Protein AF-A0A1D9Q4Q0-F1 (afdb_monomer)

Radius of gyration: 21.08 Å; Cα contacts (8 Å, |Δi|>4): 178; chains: 1; bounding box: 53×60×56 Å

Nearest PDB structures (foldseek):
  5cwg-assembly1_A  TM=3.910E-01  e=2.974E+00  synthetic construct

Sequence (178 aa):
MFSKALIIALAMRLGASAAPTSVAEPTAGSLVGRYVPYQRFTGDGSHWSSMSAWTSFDTMWDNSQAFMTTSCTQFGGTANNSPAEIADIKYAISSISGSSGIDPRFILAIIMQESGASIIAGMIRDGSTGTLGQPGGGDGLQQCLAQSGSPYSAQGAYVAARIYNSGSYAWGTDLGTP

Structure (mmCIF, N/CA/C/O backbone):
data_AF-A0A1D9Q4Q0-F1
#
_entry.id   AF-A0A1D9Q4Q0-F1
#
loop_
_atom_site.group_PDB
_atom_site.id
_atom_site.type_symbol
_atom_site.label_atom_id
_at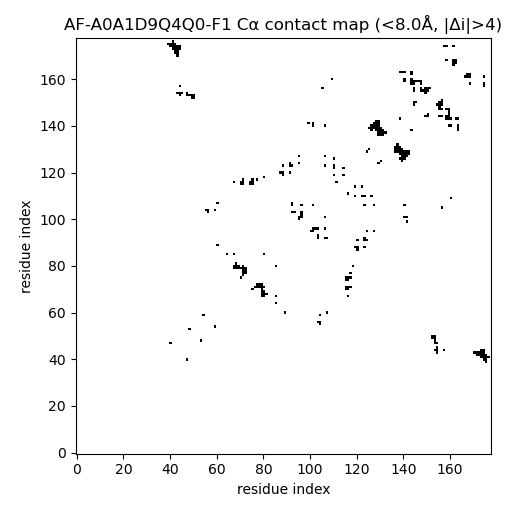om_site.label_alt_id
_atom_site.label_comp_id
_atom_site.label_asym_id
_atom_site.label_entity_id
_atom_site.label_seq_id
_atom_site.pdbx_PDB_ins_code
_atom_site.Cartn_x
_atom_site.Cartn_y
_atom_site.Cartn_z
_atom_site.occupancy
_atom_site.B_iso_or_equiv
_atom_site.auth_seq_id
_atom_site.auth_comp_id
_atom_site.auth_asym_id
_atom_site.auth_atom_id
_atom_site.pdbx_PDB_model_num
ATOM 1 N N . MET A 1 1 ? -37.110 -36.733 17.085 1.00 33.75 1 MET A N 1
ATOM 2 C CA . MET A 1 1 ? -36.159 -37.862 17.146 1.00 33.75 1 MET A CA 1
ATOM 3 C C . MET A 1 1 ? -34.755 -37.273 17.274 1.00 33.75 1 MET A C 1
ATOM 5 O O . MET A 1 1 ? -34.391 -36.515 16.392 1.00 33.75 1 MET A O 1
ATOM 9 N N . PHE A 1 2 ? -34.097 -37.535 18.422 1.00 30.92 2 PHE A N 1
ATOM 10 C CA . PHE A 1 2 ? -32.701 -37.254 18.867 1.00 30.92 2 PHE A CA 1
ATOM 11 C C . PHE A 1 2 ? -32.078 -35.891 18.475 1.00 30.92 2 PHE A C 1
ATOM 13 O O . PHE A 1 2 ? -31.752 -35.692 17.318 1.00 30.92 2 PHE A O 1
ATOM 20 N N . SER A 1 3 ? -31.904 -34.864 19.323 1.00 30.62 3 SER A N 1
ATOM 21 C CA . SER A 1 3 ? -31.377 -34.716 20.704 1.00 30.62 3 SER A CA 1
ATOM 22 C C . SER A 1 3 ? -29.955 -35.235 20.956 1.00 30.62 3 SER A C 1
ATOM 24 O O . SER A 1 3 ? -29.751 -36.446 20.964 1.00 30.62 3 SER A O 1
ATOM 26 N N . LYS A 1 4 ? -29.041 -34.284 21.233 1.00 29.12 4 LYS A N 1
ATOM 27 C CA . LYS A 1 4 ? -27.868 -34.275 22.151 1.00 29.12 4 LYS A CA 1
ATOM 28 C C . LYS A 1 4 ? -27.201 -32.888 21.990 1.00 29.12 4 LYS A C 1
ATOM 30 O O . LYS A 1 4 ? -26.536 -32.651 20.996 1.00 29.12 4 LYS A O 1
ATOM 35 N N . ALA A 1 5 ? -27.555 -31.844 22.739 1.00 27.41 5 ALA A N 1
ATOM 36 C CA . ALA A 1 5 ? -27.168 -31.569 24.126 1.00 27.41 5 ALA A CA 1
ATOM 37 C C . ALA A 1 5 ? -25.671 -31.805 24.407 1.00 27.41 5 ALA A C 1
ATOM 39 O O . ALA A 1 5 ? -25.261 -32.936 24.653 1.00 27.41 5 ALA A O 1
ATOM 40 N N . LEU A 1 6 ? -24.894 -30.719 24.463 1.00 28.83 6 LEU A N 1
ATOM 41 C CA . LEU A 1 6 ? -23.825 -30.580 25.448 1.00 28.83 6 LEU A CA 1
ATOM 42 C C . LEU A 1 6 ? -23.929 -29.184 26.075 1.00 28.83 6 LEU A C 1
ATOM 44 O O . LEU A 1 6 ? -23.593 -28.171 25.470 1.00 28.83 6 LEU A O 1
ATOM 48 N N . ILE A 1 7 ? -24.466 -29.172 27.290 1.00 28.45 7 ILE A N 1
ATOM 49 C CA . ILE A 1 7 ? -24.358 -28.090 28.261 1.00 28.45 7 ILE A CA 1
ATOM 50 C C . ILE A 1 7 ? -23.026 -28.307 28.980 1.00 28.45 7 ILE A C 1
ATOM 52 O O . ILE A 1 7 ? -22.845 -29.371 29.566 1.00 28.45 7 ILE A O 1
ATOM 56 N N . ILE A 1 8 ? -22.145 -27.306 29.008 1.00 26.89 8 ILE A N 1
ATOM 57 C CA . ILE A 1 8 ? -21.266 -27.076 30.161 1.00 26.89 8 ILE A CA 1
ATOM 58 C C . ILE A 1 8 ? -21.355 -25.595 30.520 1.00 26.89 8 ILE A C 1
ATOM 60 O O . ILE A 1 8 ? -21.315 -24.710 29.669 1.00 26.89 8 ILE A O 1
ATOM 64 N N . ALA A 1 9 ? -21.588 -25.387 31.807 1.00 25.80 9 ALA A N 1
ATOM 65 C CA . ALA A 1 9 ? -22.024 -24.170 32.445 1.00 25.80 9 ALA A CA 1
ATOM 66 C C . ALA A 1 9 ? -20.881 -23.182 32.731 1.00 25.80 9 ALA A C 1
ATOM 68 O O . ALA A 1 9 ? -19.757 -23.573 33.022 1.00 25.80 9 ALA A O 1
ATOM 69 N N . LEU A 1 10 ? -21.259 -21.902 32.703 1.00 25.64 10 LEU A N 1
ATOM 70 C CA . LEU A 1 10 ? -20.999 -20.867 33.708 1.00 25.64 10 LEU A CA 1
ATOM 71 C C . LEU A 1 10 ? -19.638 -20.883 34.434 1.00 25.64 10 LEU A C 1
ATOM 73 O O . LEU A 1 10 ? -19.431 -21.645 35.375 1.00 25.64 10 LEU A O 1
ATOM 77 N N . ALA A 1 11 ? -18.814 -19.873 34.147 1.00 28.70 11 ALA A N 1
ATOM 78 C CA . ALA A 1 11 ? -17.919 -19.288 35.140 1.00 28.70 11 ALA A CA 1
ATOM 79 C C . ALA A 1 11 ? -18.098 -17.761 35.175 1.00 28.70 11 ALA A C 1
ATOM 81 O O . ALA A 1 11 ? -18.265 -17.100 34.154 1.00 28.70 11 ALA A O 1
ATOM 82 N N . MET A 1 12 ? -18.146 -17.261 36.405 1.00 24.50 12 MET A N 1
ATOM 83 C CA . MET A 1 12 ? -18.455 -15.915 36.881 1.00 24.50 12 MET A CA 1
ATOM 84 C C . MET A 1 12 ? -17.882 -14.735 36.087 1.00 24.50 12 MET A C 1
ATOM 86 O O . MET A 1 12 ? -16.723 -14.711 35.684 1.00 24.50 12 MET A O 1
ATOM 90 N N . ARG A 1 13 ? -18.703 -13.677 36.021 1.00 28.42 13 ARG A N 1
ATOM 91 C CA . ARG A 1 13 ? -18.277 -12.293 35.793 1.00 28.42 13 ARG A CA 1
ATOM 92 C C . ARG A 1 13 ? -17.193 -11.903 36.803 1.00 28.42 13 ARG A C 1
ATOM 94 O O . ARG A 1 13 ? -17.478 -11.794 37.993 1.00 28.42 13 ARG A O 1
ATOM 101 N N . LEU A 1 14 ? -16.010 -11.574 36.304 1.00 28.89 14 LEU A N 1
ATOM 102 C CA . LEU A 1 14 ? -15.131 -10.586 36.921 1.00 28.89 14 LEU A CA 1
ATOM 103 C C . LEU A 1 14 ? -15.295 -9.297 36.117 1.00 28.89 14 LEU A C 1
ATOM 105 O O . LEU A 1 14 ? -14.892 -9.214 34.960 1.00 28.89 14 LEU A O 1
ATOM 109 N N . GLY A 1 15 ? -15.955 -8.309 36.719 1.00 33.31 15 GLY A N 1
ATOM 110 C CA . GLY A 1 15 ? -15.955 -6.946 36.207 1.00 33.31 15 GLY A CA 1
ATOM 111 C C . GLY A 1 15 ? -14.566 -6.352 36.400 1.00 33.31 15 GLY A C 1
ATOM 112 O O . GLY A 1 15 ? -14.259 -5.845 37.473 1.00 33.31 15 GLY A O 1
ATOM 113 N N . ALA A 1 16 ? -13.730 -6.420 35.369 1.00 31.20 16 ALA A N 1
ATOM 114 C CA . ALA A 1 16 ? -12.554 -5.573 35.276 1.00 31.20 16 ALA A CA 1
ATOM 115 C C . ALA A 1 16 ? -12.995 -4.241 34.657 1.00 31.20 16 ALA A C 1
ATOM 117 O O . ALA A 1 16 ? -13.152 -4.122 33.444 1.00 31.20 16 ALA A O 1
ATOM 118 N N . SER A 1 17 ? -13.237 -3.240 35.505 1.00 35.09 17 SER A N 1
ATOM 119 C CA . SER A 1 17 ? -13.258 -1.843 35.074 1.00 35.09 17 SER A CA 1
ATOM 120 C C . SER A 1 17 ? -11.836 -1.475 34.654 1.00 35.09 17 SER A C 1
ATOM 122 O O . SER A 1 17 ? -11.030 -1.065 35.488 1.00 35.09 17 SER A O 1
ATOM 124 N N . ALA A 1 18 ? -11.509 -1.650 33.375 1.00 31.03 18 ALA A N 1
ATOM 125 C CA . ALA A 1 18 ? -10.350 -0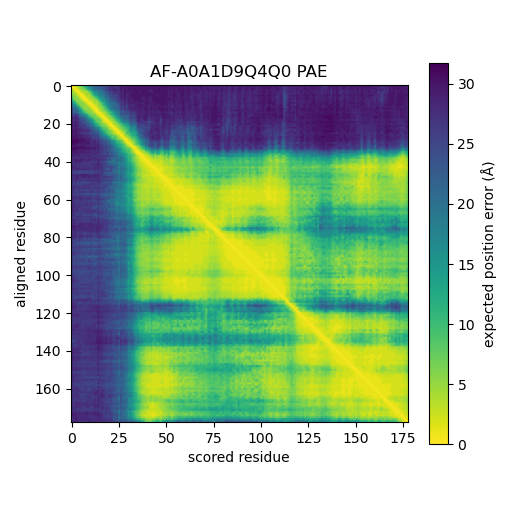.989 32.802 1.00 31.03 18 ALA A CA 1
ATOM 126 C C . ALA A 1 18 ? -10.678 0.508 32.757 1.00 31.03 18 ALA A C 1
ATOM 128 O O . ALA A 1 18 ? -11.495 0.952 31.950 1.00 31.03 18 ALA A O 1
ATOM 129 N N . ALA A 1 19 ? -10.101 1.272 33.686 1.00 33.72 19 ALA A N 1
ATOM 130 C CA . ALA A 1 19 ? -10.101 2.723 33.592 1.00 33.72 19 ALA A CA 1
ATOM 131 C C . ALA A 1 19 ? -9.535 3.117 32.215 1.00 33.72 19 ALA A C 1
ATOM 133 O O . ALA A 1 19 ? -8.580 2.474 31.767 1.00 33.72 19 ALA A O 1
ATOM 134 N N . PRO A 1 20 ? -10.095 4.131 31.531 1.00 32.84 20 PRO A N 1
ATOM 135 C CA . PRO A 1 20 ? -9.507 4.615 30.295 1.00 32.84 20 PRO A CA 1
ATOM 136 C C . PRO A 1 20 ? -8.074 5.041 30.602 1.00 32.84 20 PRO A C 1
ATOM 138 O O . PRO A 1 20 ? -7.841 5.929 31.424 1.00 32.84 20 PRO A O 1
ATOM 141 N N . THR A 1 21 ? -7.106 4.375 29.978 1.00 31.97 21 THR A N 1
ATOM 142 C CA . THR A 1 21 ? -5.725 4.835 29.974 1.00 31.97 21 THR A CA 1
ATOM 143 C C . THR A 1 21 ? -5.761 6.238 29.389 1.00 31.97 21 THR A C 1
ATOM 145 O O . THR A 1 21 ? -6.174 6.414 28.243 1.00 31.97 21 THR A O 1
ATOM 148 N N . SER A 1 22 ? -5.409 7.247 30.184 1.00 32.06 22 SER A N 1
ATOM 149 C CA . SER A 1 22 ? -5.272 8.611 29.691 1.00 32.06 22 SER A CA 1
ATOM 150 C C . SER A 1 22 ? -4.242 8.585 28.566 1.00 32.06 22 SER A C 1
ATOM 152 O O . SER A 1 22 ? -3.046 8.434 28.824 1.00 32.06 22 SER A O 1
ATOM 154 N N . VAL A 1 23 ? -4.705 8.675 27.320 1.00 38.72 23 VAL A N 1
ATOM 155 C CA . VAL A 1 23 ? -3.835 8.985 26.192 1.00 38.72 23 VAL A CA 1
ATOM 156 C C . VAL A 1 23 ? -3.282 10.362 26.520 1.00 38.72 23 VAL A C 1
ATOM 158 O O . VAL A 1 23 ? -4.048 11.317 26.644 1.00 38.72 23 VAL A O 1
ATOM 161 N N . ALA A 1 24 ? -1.982 10.438 26.796 1.00 39.38 24 ALA A N 1
ATOM 162 C CA . ALA A 1 24 ? -1.337 11.708 27.075 1.00 39.38 24 ALA A CA 1
ATOM 163 C C . ALA A 1 24 ? -1.652 12.662 25.918 1.00 39.38 24 ALA A C 1
ATOM 165 O O . ALA A 1 24 ? -1.415 12.317 24.757 1.00 39.38 24 ALA A O 1
ATOM 166 N N . GLU A 1 25 ? -2.205 13.837 26.226 1.00 45.06 25 GLU A N 1
ATOM 167 C CA . GLU A 1 25 ? -2.322 14.882 25.218 1.00 45.06 25 GLU A CA 1
ATOM 168 C C . GLU A 1 25 ? -0.924 15.168 24.657 1.00 45.06 25 GLU A C 1
ATOM 170 O O . GLU A 1 25 ? 0.033 15.311 25.433 1.00 45.06 25 GLU A O 1
ATOM 175 N N . PRO A 1 26 ? -0.769 15.240 23.325 1.00 42.09 26 PRO A N 1
ATOM 176 C CA . PRO A 1 26 ? 0.510 15.575 22.738 1.00 42.09 26 PRO A CA 1
ATOM 177 C C . PRO A 1 26 ? 0.872 16.988 23.192 1.00 42.09 26 PRO A C 1
ATOM 179 O O . PRO A 1 26 ? 0.231 17.971 22.828 1.00 42.09 26 PRO A O 1
ATOM 182 N N . THR A 1 27 ? 1.903 17.091 24.027 1.00 38.88 27 THR A N 1
ATOM 183 C CA . THR A 1 27 ? 2.384 18.373 24.533 1.00 38.88 27 THR A CA 1
ATOM 184 C C . THR A 1 27 ? 2.816 19.226 23.339 1.00 38.88 27 THR A C 1
ATOM 186 O O . THR A 1 27 ? 3.539 18.751 22.459 1.00 38.88 27 THR A O 1
ATOM 189 N N . ALA A 1 28 ? 2.394 20.493 23.312 1.00 45.00 28 ALA A N 1
ATOM 190 C CA . ALA A 1 28 ? 2.578 21.433 22.200 1.00 45.00 28 ALA A CA 1
ATOM 191 C C . ALA A 1 28 ? 4.033 21.585 21.684 1.00 45.00 28 ALA A C 1
ATOM 193 O O . ALA A 1 28 ? 4.248 22.095 20.587 1.00 45.00 28 ALA A O 1
ATOM 194 N N . GLY A 1 29 ? 5.037 21.092 22.419 1.00 38.62 29 GLY A N 1
ATOM 195 C CA . GLY A 1 29 ? 6.436 21.021 21.984 1.00 38.62 29 GLY A CA 1
ATOM 196 C C . GLY A 1 29 ? 6.752 19.977 20.896 1.00 38.62 29 GLY A C 1
ATOM 197 O O . GLY A 1 29 ? 7.834 20.035 20.321 1.00 38.62 29 GLY A O 1
ATOM 198 N N . SER A 1 30 ? 5.848 19.041 20.572 1.00 47.53 30 SER A N 1
ATOM 199 C CA . SER A 1 30 ? 6.109 17.977 19.575 1.00 47.53 30 SER A CA 1
ATOM 200 C C . SER A 1 30 ? 5.853 18.395 18.115 1.00 47.53 30 SER A C 1
ATOM 202 O O . SER A 1 30 ? 6.353 17.757 17.188 1.00 47.53 30 SER A O 1
ATOM 204 N N . LEU A 1 31 ? 5.109 19.483 17.884 1.00 44.78 31 LEU A N 1
ATOM 205 C CA . LEU A 1 31 ? 4.686 19.894 16.537 1.00 44.78 31 LEU A CA 1
ATOM 206 C C . LEU A 1 31 ? 5.770 20.662 15.760 1.00 44.78 31 LEU A C 1
ATOM 208 O O . LEU A 1 31 ? 5.800 20.604 14.535 1.00 44.78 31 LEU A O 1
ATOM 212 N N . VAL A 1 32 ? 6.702 21.324 16.454 1.00 44.06 32 VAL A N 1
ATOM 213 C CA . VAL A 1 32 ? 7.778 22.121 15.828 1.00 44.06 32 VAL A CA 1
ATOM 214 C C . VAL A 1 32 ? 8.902 21.236 15.253 1.00 44.06 32 VAL A C 1
ATOM 216 O O . VAL A 1 32 ? 9.635 21.665 14.370 1.00 44.06 32 VAL A O 1
ATOM 219 N N . GLY A 1 33 ? 9.008 19.971 15.682 1.00 42.62 33 GLY A N 1
ATOM 220 C CA . GLY A 1 33 ? 10.039 19.027 15.221 1.00 42.62 33 GLY A CA 1
ATOM 221 C C . GLY A 1 33 ? 9.644 18.109 14.055 1.00 42.62 33 GLY A C 1
ATOM 222 O O . GLY A 1 33 ? 10.461 17.291 13.644 1.00 42.62 33 GLY A O 1
ATOM 223 N N . ARG A 1 34 ? 8.409 18.191 13.536 1.00 52.09 34 ARG A N 1
ATOM 224 C CA . ARG A 1 34 ? 7.888 17.273 12.496 1.00 52.09 34 ARG A CA 1
ATOM 225 C C . ARG A 1 34 ? 7.702 17.905 11.117 1.00 52.09 34 ARG A C 1
ATOM 227 O O . ARG A 1 34 ? 7.179 17.240 10.225 1.00 52.09 34 ARG A O 1
ATOM 234 N N . TYR A 1 35 ? 8.112 19.159 10.914 1.00 47.47 35 TYR A N 1
ATOM 235 C CA . TYR A 1 35 ? 8.053 19.759 9.582 1.00 47.47 35 TYR A CA 1
ATOM 236 C C . TYR A 1 35 ? 9.129 19.142 8.682 1.00 47.47 35 TYR A C 1
ATOM 238 O O . TYR A 1 35 ? 10.267 19.604 8.622 1.00 47.47 35 TYR A O 1
ATOM 246 N N . VAL A 1 36 ? 8.753 18.068 7.994 1.00 58.78 36 VAL A N 1
ATOM 247 C CA . VAL A 1 36 ? 9.480 17.549 6.842 1.00 58.78 36 VAL A CA 1
ATOM 248 C C . VAL A 1 36 ? 8.857 18.230 5.624 1.00 58.78 36 VAL A C 1
ATOM 250 O O . VAL A 1 36 ? 7.663 18.024 5.384 1.00 58.78 36 VAL A O 1
ATOM 253 N N . PRO A 1 37 ? 9.590 19.084 4.884 1.00 64.38 37 PRO A N 1
ATOM 254 C CA . PRO A 1 37 ? 9.040 19.690 3.682 1.00 64.38 37 PRO A CA 1
ATOM 255 C C . PRO A 1 37 ? 8.605 18.580 2.727 1.00 64.38 37 PRO A C 1
ATOM 257 O O . PRO A 1 37 ? 9.311 17.583 2.562 1.00 64.38 37 PRO A O 1
ATOM 260 N N . TYR A 1 38 ? 7.433 18.747 2.113 1.00 67.44 38 TYR A N 1
ATOM 261 C CA . TYR A 1 38 ? 6.959 17.800 1.114 1.00 67.44 38 TYR A CA 1
ATOM 262 C C . TYR A 1 38 ? 7.992 17.700 -0.010 1.00 67.44 38 TYR A C 1
ATOM 264 O O . TYR A 1 38 ? 8.245 18.669 -0.730 1.00 67.44 38 TYR A O 1
ATOM 272 N N . GLN A 1 39 ? 8.597 16.524 -0.148 1.00 73.06 39 GLN A N 1
ATOM 273 C CA . GLN A 1 39 ? 9.510 16.227 -1.236 1.00 73.06 39 GLN A CA 1
ATOM 274 C C . GLN A 1 39 ? 8.731 15.510 -2.332 1.00 73.06 39 GLN A C 1
ATOM 276 O O . GLN A 1 39 ? 8.329 14.357 -2.175 1.00 73.06 39 GLN A O 1
ATOM 281 N N . ARG A 1 40 ? 8.536 16.194 -3.462 1.00 77.25 40 ARG A N 1
ATOM 282 C CA . ARG A 1 40 ? 8.024 15.545 -4.666 1.00 77.25 40 ARG A CA 1
ATOM 283 C C . ARG A 1 40 ? 9.133 14.690 -5.266 1.00 77.25 40 ARG A C 1
ATOM 285 O O . ARG A 1 40 ? 10.179 15.210 -5.650 1.00 77.25 40 ARG A O 1
ATOM 292 N N . PHE A 1 41 ? 8.883 13.396 -5.374 1.00 81.25 41 PHE A N 1
ATOM 293 C CA . PHE A 1 41 ? 9.742 12.496 -6.127 1.00 81.25 41 PHE A CA 1
ATOM 294 C C . PHE A 1 41 ? 9.307 12.485 -7.600 1.00 81.25 41 PHE A C 1
ATOM 296 O O . PHE A 1 41 ? 8.114 12.507 -7.897 1.00 81.25 41 PHE A O 1
ATOM 303 N N . THR A 1 42 ? 10.280 12.522 -8.511 1.00 86.12 42 THR A N 1
ATOM 304 C CA . THR A 1 42 ? 10.090 12.499 -9.974 1.00 86.12 42 THR A CA 1
ATOM 305 C C . THR A 1 42 ? 11.048 11.485 -10.598 1.00 86.12 42 THR A C 1
ATOM 307 O O . THR A 1 42 ? 11.990 11.024 -9.939 1.00 86.12 42 THR A O 1
ATOM 310 N N . GLY A 1 43 ? 10.801 11.119 -11.850 1.00 89.31 43 GLY A N 1
ATOM 311 C CA . GLY A 1 43 ? 11.535 10.089 -12.578 1.00 89.31 43 GLY A CA 1
ATOM 312 C C . GLY A 1 43 ? 10.961 8.685 -12.379 1.00 89.31 43 GLY A C 1
ATOM 313 O O . GLY A 1 43 ? 9.907 8.493 -11.780 1.00 89.31 43 GLY A O 1
ATOM 314 N N . ASP A 1 44 ? 11.672 7.685 -12.888 1.00 88.00 44 ASP A N 1
ATOM 315 C CA . ASP A 1 44 ? 11.221 6.287 -12.973 1.00 88.00 44 ASP A CA 1
ATOM 316 C C . A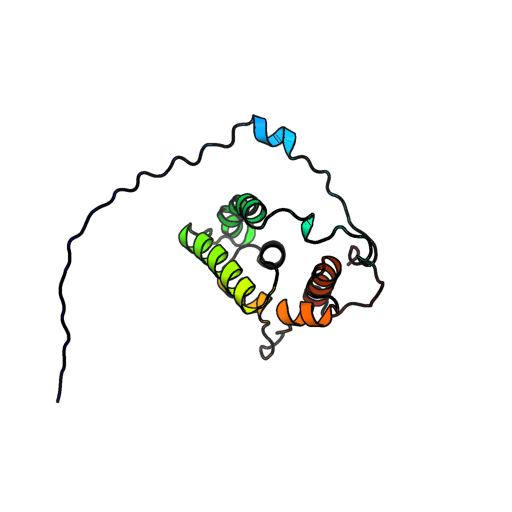SP A 1 44 ? 11.340 5.489 -11.660 1.00 88.00 44 ASP A C 1
ATOM 318 O O . ASP A 1 44 ? 11.114 4.277 -11.635 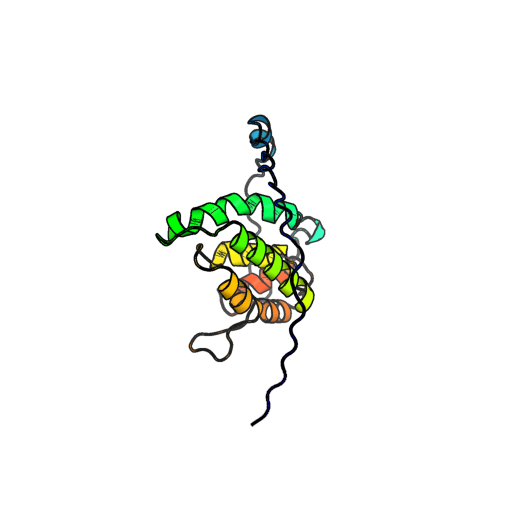1.00 88.00 44 ASP A O 1
ATOM 322 N N . GLY A 1 45 ? 11.734 6.147 -10.567 1.00 87.06 45 GLY A N 1
ATOM 323 C CA . GLY A 1 45 ? 11.915 5.537 -9.252 1.00 87.06 45 GLY A CA 1
ATOM 324 C C . GLY A 1 45 ? 13.238 4.800 -9.034 1.00 87.06 45 GLY A C 1
ATOM 325 O O . GLY A 1 45 ? 13.490 4.368 -7.910 1.00 87.06 45 GLY A O 1
ATOM 326 N N . SER A 1 46 ? 14.109 4.691 -10.044 1.00 86.31 46 SER A N 1
ATOM 327 C CA . SER A 1 46 ? 15.384 3.953 -9.951 1.00 86.31 46 SER A CA 1
ATOM 328 C C . SER A 1 46 ? 16.367 4.528 -8.918 1.00 86.31 46 SER A C 1
ATOM 330 O O . SER A 1 46 ? 17.201 3.804 -8.375 1.00 86.31 46 SER A O 1
ATOM 332 N N . HIS A 1 47 ? 16.246 5.821 -8.609 1.00 85.25 47 HIS A N 1
ATOM 333 C CA . HIS A 1 47 ? 17.101 6.542 -7.658 1.00 85.25 47 HIS A CA 1
ATOM 334 C C . HIS A 1 47 ? 16.395 6.927 -6.352 1.00 85.25 47 HIS A C 1
ATOM 336 O O . HIS A 1 47 ? 16.947 7.677 -5.544 1.00 85.25 47 HIS A O 1
ATOM 342 N N . TRP A 1 48 ? 15.161 6.469 -6.142 1.00 87.38 48 TRP A N 1
ATOM 343 C CA . TRP A 1 48 ? 14.417 6.803 -4.931 1.00 87.38 48 TRP A CA 1
ATOM 344 C C . TRP A 1 48 ? 14.928 5.992 -3.738 1.00 87.38 48 TRP A C 1
ATOM 346 O O . TRP A 1 48 ? 15.521 4.923 -3.887 1.00 87.38 48 TRP A O 1
ATOM 356 N N . SER A 1 49 ? 14.708 6.511 -2.529 1.00 86.31 49 SER A N 1
ATOM 357 C CA . SER A 1 49 ? 15.141 5.836 -1.306 1.00 86.31 49 SER A CA 1
ATOM 358 C C . SER A 1 49 ? 14.511 4.447 -1.184 1.00 86.31 49 SER A C 1
ATOM 360 O O . SER A 1 49 ? 13.334 4.248 -1.496 1.00 86.31 49 SER A O 1
ATOM 362 N N . SER A 1 50 ? 15.291 3.487 -0.690 1.00 88.50 50 SER A N 1
ATOM 363 C CA . SER A 1 50 ? 14.824 2.125 -0.435 1.00 88.50 50 SER A CA 1
ATOM 364 C C . SER A 1 50 ? 13.687 2.092 0.593 1.00 88.50 50 SER A C 1
ATOM 366 O O . SER A 1 50 ? 13.544 2.990 1.425 1.00 88.50 50 SER A O 1
ATOM 368 N N . MET A 1 51 ? 12.922 0.995 0.610 1.00 85.56 51 MET A N 1
ATOM 369 C CA . MET A 1 51 ? 11.836 0.788 1.584 1.00 85.56 51 MET A CA 1
ATOM 370 C C . MET A 1 51 ? 12.303 0.819 3.050 1.00 85.56 51 MET A C 1
ATOM 372 O O . MET A 1 51 ? 11.508 1.059 3.958 1.00 85.56 51 MET A O 1
ATOM 376 N N . SER A 1 52 ? 13.591 0.568 3.306 1.00 87.56 52 SER A N 1
ATOM 377 C CA . SER A 1 52 ? 14.186 0.643 4.645 1.00 87.56 52 SER A CA 1
ATOM 378 C C . SER A 1 52 ? 14.325 2.077 5.164 1.00 87.56 52 SER A C 1
ATOM 380 O O . SER A 1 52 ? 14.448 2.267 6.367 1.00 87.56 52 SER A O 1
ATOM 382 N N . ALA A 1 53 ? 14.319 3.076 4.277 1.00 88.12 53 ALA A N 1
ATOM 383 C CA . ALA A 1 53 ? 14.342 4.490 4.648 1.00 88.12 53 ALA A CA 1
ATOM 384 C C . ALA A 1 53 ? 12.941 5.042 4.958 1.00 88.12 53 ALA A C 1
ATOM 386 O O . ALA A 1 53 ? 12.810 6.163 5.446 1.00 88.12 53 ALA A O 1
ATOM 387 N N . TRP A 1 54 ? 11.885 4.282 4.654 1.00 87.19 54 TRP A N 1
ATOM 388 C CA . TRP A 1 54 ? 10.520 4.680 4.974 1.00 87.19 54 TRP A CA 1
ATOM 389 C C . TRP A 1 54 ? 10.269 4.586 6.481 1.00 87.19 54 TRP A C 1
ATOM 391 O O . TRP A 1 54 ? 10.905 3.804 7.188 1.00 87.19 54 TRP A O 1
ATOM 401 N N . THR A 1 55 ? 9.288 5.349 6.965 1.00 88.81 55 THR A N 1
ATOM 402 C CA . THR A 1 55 ? 8.828 5.251 8.357 1.00 88.81 55 THR A CA 1
ATOM 403 C C . THR A 1 55 ? 8.321 3.838 8.688 1.00 88.81 55 THR A C 1
ATOM 405 O O . THR A 1 55 ? 8.076 3.025 7.790 1.00 88.81 55 THR A O 1
ATOM 408 N N . SER A 1 56 ? 8.178 3.516 9.974 1.00 92.25 56 SER A N 1
ATOM 409 C CA . SER A 1 56 ? 7.636 2.225 10.405 1.00 92.25 56 SER A CA 1
ATOM 410 C C . SER A 1 56 ? 6.119 2.167 10.212 1.00 92.25 56 SER A C 1
ATOM 412 O O . SER A 1 56 ? 5.440 3.196 10.177 1.00 92.25 56 SER A O 1
ATOM 414 N N . PHE A 1 57 ? 5.571 0.952 10.122 1.00 91.62 57 PHE A N 1
ATOM 415 C CA . PHE A 1 57 ? 4.122 0.760 10.060 1.00 91.62 57 PHE A CA 1
ATOM 416 C C . PHE A 1 57 ? 3.410 1.358 11.275 1.00 91.62 57 PHE A C 1
ATOM 418 O O . PHE A 1 57 ? 2.429 2.069 11.095 1.00 91.62 57 PHE A O 1
ATOM 425 N N . ASP A 1 58 ? 3.925 1.152 12.490 1.00 92.12 58 ASP A N 1
ATOM 426 C CA . ASP A 1 58 ? 3.293 1.694 13.697 1.00 92.12 58 ASP A CA 1
ATOM 427 C C . ASP A 1 58 ? 3.289 3.226 13.715 1.00 92.12 58 ASP A C 1
ATOM 429 O O . ASP A 1 58 ? 2.265 3.828 14.017 1.00 92.12 58 ASP A O 1
ATOM 433 N N . THR A 1 59 ? 4.382 3.878 13.300 1.00 89.75 59 THR A N 1
ATOM 434 C CA . THR A 1 59 ? 4.406 5.347 13.198 1.00 89.75 59 THR A CA 1
ATOM 435 C C . THR A 1 59 ? 3.422 5.858 12.148 1.00 89.75 59 THR A C 1
ATOM 437 O O . THR A 1 59 ? 2.731 6.852 12.375 1.00 89.75 59 THR A O 1
ATOM 440 N N . MET A 1 60 ? 3.333 5.189 10.998 1.00 88.00 60 MET A N 1
ATOM 441 C CA . MET A 1 60 ? 2.375 5.551 9.955 1.00 88.00 60 MET A CA 1
ATOM 442 C C . MET A 1 60 ? 0.926 5.342 10.418 1.00 88.00 60 MET A C 1
ATOM 444 O O . MET A 1 60 ? 0.078 6.203 10.188 1.00 88.00 60 MET A O 1
ATOM 448 N N . TRP A 1 61 ? 0.667 4.238 11.120 1.00 88.75 61 TRP A N 1
ATOM 449 C CA . TRP A 1 61 ? -0.622 3.917 11.715 1.00 88.75 61 TRP A CA 1
ATOM 450 C C . TRP A 1 61 ? -1.046 4.985 12.722 1.00 88.75 61 TRP A C 1
ATOM 452 O O . TRP A 1 61 ? -2.121 5.565 12.576 1.00 88.75 61 TRP A O 1
ATOM 462 N N . ASP A 1 62 ? -0.182 5.322 13.679 1.00 87.38 62 ASP A N 1
ATOM 463 C CA . ASP A 1 62 ? -0.465 6.326 14.707 1.00 87.38 62 ASP A CA 1
ATOM 464 C C . ASP A 1 62 ? -0.779 7.698 14.104 1.00 87.38 62 ASP A C 1
ATOM 466 O O . ASP A 1 62 ? -1.737 8.354 14.516 1.00 87.38 62 ASP A O 1
ATOM 470 N N . ASN A 1 63 ? -0.041 8.101 13.066 1.00 82.88 63 ASN A N 1
ATOM 471 C CA . ASN A 1 63 ? -0.294 9.356 12.357 1.00 82.88 63 ASN A CA 1
ATOM 472 C C . ASN A 1 63 ? -1.622 9.346 11.570 1.00 82.88 63 ASN A C 1
ATOM 474 O O . ASN A 1 63 ? -2.192 10.408 11.328 1.00 82.88 63 ASN A O 1
ATOM 478 N N . SER A 1 64 ? -2.127 8.174 11.174 1.00 82.56 64 SER A N 1
ATOM 479 C CA . SER A 1 64 ? -3.368 8.035 10.397 1.00 82.56 64 SER A CA 1
ATOM 480 C C . SER A 1 64 ? -4.643 7.999 11.250 1.00 82.56 64 SER A C 1
ATOM 482 O O . SER A 1 64 ? -5.733 8.266 10.740 1.00 82.56 64 SER A O 1
ATOM 484 N N . GLN A 1 65 ? -4.534 7.714 12.555 1.00 79.50 65 GLN A N 1
ATOM 485 C CA . GLN A 1 65 ? -5.702 7.487 13.416 1.00 79.50 65 GLN A CA 1
ATOM 486 C C . GLN A 1 65 ? -6.633 8.700 13.504 1.00 79.50 65 GLN A C 1
ATOM 488 O O . GLN A 1 65 ? -7.849 8.536 13.448 1.00 79.50 65 GLN A O 1
ATOM 493 N N . ALA A 1 66 ? -6.079 9.915 13.581 1.00 78.06 66 ALA A N 1
ATOM 494 C CA . ALA A 1 66 ? -6.873 11.145 13.641 1.00 78.06 66 ALA A CA 1
ATOM 495 C C . ALA A 1 66 ? -7.761 11.333 12.400 1.00 78.06 66 ALA A C 1
ATOM 497 O O . ALA A 1 66 ? -8.871 11.853 12.493 1.00 78.06 66 ALA A O 1
ATOM 498 N N . PHE A 1 67 ? -7.288 10.879 11.239 1.00 75.50 67 PHE A N 1
ATOM 499 C CA . PHE A 1 67 ? -8.085 10.892 10.023 1.00 75.50 67 PHE A CA 1
ATOM 500 C C . PHE A 1 67 ? -9.157 9.800 10.075 1.00 75.50 67 PHE A C 1
ATOM 502 O O . PHE A 1 67 ? -10.328 10.095 9.861 1.00 75.50 67 PHE A O 1
ATOM 509 N N . MET A 1 68 ? -8.815 8.560 10.446 1.00 76.31 68 MET A N 1
ATOM 510 C CA . MET A 1 68 ? -9.779 7.446 10.513 1.00 76.31 68 MET A CA 1
ATOM 511 C C . MET A 1 68 ? -10.946 7.683 11.488 1.00 76.31 68 MET A C 1
ATOM 513 O O . MET A 1 68 ? -12.037 7.157 11.271 1.00 76.31 68 MET A O 1
ATOM 517 N N . THR A 1 69 ? -10.754 8.489 12.535 1.00 76.88 69 THR A N 1
ATOM 518 C CA . THR A 1 69 ? -11.797 8.814 13.526 1.00 76.88 69 THR A CA 1
ATOM 519 C C . THR A 1 69 ? -12.700 9.985 13.136 1.00 76.88 69 THR A C 1
ATOM 521 O O . THR A 1 69 ? -13.681 10.234 13.835 1.00 76.88 69 THR A O 1
ATOM 524 N N . THR A 1 70 ? -12.396 10.720 12.060 1.00 74.69 70 THR A N 1
ATOM 525 C CA . THR A 1 70 ? -13.103 11.968 11.691 1.00 74.69 70 THR A CA 1
ATOM 526 C C . THR A 1 70 ? -13.661 11.985 10.270 1.00 74.69 70 THR A C 1
ATOM 528 O O . THR A 1 70 ? -14.610 12.714 9.976 1.00 74.69 70 THR A O 1
ATOM 531 N N . SER A 1 71 ? -13.079 11.178 9.393 1.00 70.81 71 SER A N 1
ATOM 532 C CA . SER A 1 71 ? -13.235 11.293 7.948 1.00 70.81 71 SER A CA 1
ATOM 533 C C . SER A 1 71 ? -14.601 10.837 7.416 1.00 70.81 71 SER A C 1
ATOM 535 O O . SER A 1 71 ? -15.095 11.454 6.474 1.00 70.81 71 SER A O 1
ATOM 537 N N . CYS A 1 72 ? -15.279 9.858 8.031 1.00 68.88 72 CYS A N 1
ATOM 538 C CA . CYS A 1 72 ? -16.595 9.417 7.544 1.00 68.88 72 CYS A CA 1
ATOM 539 C C . CYS A 1 72 ? -17.646 10.528 7.639 1.00 68.88 72 CYS A C 1
ATOM 541 O O . CYS A 1 72 ? -18.409 10.758 6.700 1.00 68.88 72 CYS A O 1
ATOM 543 N N . THR A 1 73 ? -17.648 11.275 8.742 1.00 71.19 73 THR A N 1
ATOM 544 C CA . THR A 1 73 ? -18.514 12.446 8.897 1.00 71.19 73 THR A CA 1
ATOM 545 C C . THR A 1 73 ? -18.081 13.566 7.953 1.00 71.19 73 THR A C 1
ATOM 547 O O . THR A 1 73 ? -18.932 14.231 7.368 1.00 71.19 73 THR A O 1
ATOM 550 N N . GLN A 1 74 ? -16.769 13.771 7.786 1.00 65.38 74 GLN A N 1
ATOM 551 C CA . GLN A 1 74 ? -16.213 14.858 6.975 1.00 65.38 74 GLN A CA 1
ATOM 552 C C . GLN A 1 74 ? -16.502 14.709 5.473 1.00 65.38 74 GLN A C 1
ATOM 554 O O . GLN A 1 74 ? -16.725 15.719 4.807 1.00 65.38 74 GLN A O 1
ATOM 559 N N . PHE A 1 75 ? -16.499 13.484 4.941 1.00 63.06 75 PHE A N 1
ATOM 560 C CA . PHE A 1 75 ? -16.594 13.232 3.497 1.00 63.06 75 PHE A CA 1
ATOM 561 C C . PHE A 1 75 ? -17.842 12.447 3.068 1.00 63.06 75 PHE A C 1
ATOM 563 O O . PHE A 1 75 ? -18.232 12.541 1.907 1.00 63.06 75 PHE A O 1
ATOM 570 N N . GLY A 1 76 ? -18.493 11.710 3.976 1.00 63.25 76 GLY A N 1
ATOM 571 C CA . GLY A 1 76 ? -19.651 10.857 3.667 1.00 63.25 76 GLY A CA 1
ATOM 572 C C . GLY A 1 76 ? -20.921 11.162 4.468 1.00 63.25 76 GLY A C 1
ATOM 573 O O . GLY A 1 76 ? -21.977 10.611 4.164 1.00 63.25 76 GLY A O 1
ATOM 574 N N . GLY A 1 77 ? -20.848 12.022 5.491 1.00 64.81 77 GLY A N 1
ATOM 575 C CA . GLY A 1 77 ? -21.981 12.339 6.370 1.00 64.81 77 GLY A CA 1
ATOM 576 C C . GLY A 1 77 ? -22.468 11.160 7.227 1.00 64.81 77 GLY A C 1
ATOM 577 O O . GLY A 1 77 ? -23.543 11.240 7.821 1.00 64.81 77 GLY A O 1
ATOM 578 N N . THR A 1 78 ? -21.701 10.068 7.294 1.00 67.31 78 THR A N 1
ATOM 579 C CA . THR A 1 78 ? -22.008 8.868 8.085 1.00 67.31 78 THR A CA 1
ATOM 580 C C . THR A 1 78 ? -21.209 8.837 9.384 1.00 67.31 78 THR A C 1
ATOM 582 O O . THR A 1 78 ? -20.266 9.602 9.567 1.00 67.31 78 THR A O 1
ATOM 585 N N . ALA A 1 79 ? -21.563 7.923 10.291 1.00 74.06 79 ALA A N 1
ATOM 586 C CA . ALA A 1 79 ? -20.817 7.731 11.530 1.00 74.06 79 ALA A CA 1
ATOM 587 C C . ALA A 1 79 ? -19.341 7.386 11.256 1.00 74.06 79 ALA A C 1
ATOM 589 O O . ALA A 1 79 ? -19.027 6.602 10.359 1.00 74.06 79 ALA A O 1
ATOM 590 N N . ASN A 1 80 ? -18.448 7.983 12.047 1.00 78.31 80 ASN A N 1
ATOM 591 C CA . ASN A 1 80 ? -17.022 7.669 12.036 1.00 78.31 80 ASN A CA 1
ATOM 592 C C . ASN A 1 80 ? -16.748 6.257 12.558 1.00 78.31 80 ASN A C 1
ATOM 594 O O . ASN A 1 80 ? -17.537 5.716 13.333 1.00 78.31 80 ASN A O 1
ATOM 598 N N . ASN A 1 81 ? -15.597 5.702 12.169 1.00 76.88 81 ASN A N 1
ATOM 599 C CA . ASN A 1 81 ? -15.162 4.389 12.634 1.00 76.88 81 ASN A CA 1
ATOM 600 C C . ASN A 1 81 ? -15.064 4.364 14.167 1.00 76.88 81 ASN A C 1
ATOM 602 O O . ASN A 1 81 ? -14.447 5.234 14.791 1.00 76.88 81 ASN A O 1
ATOM 606 N N . SER A 1 82 ? -15.650 3.339 14.772 1.00 83.06 82 SER A N 1
ATOM 607 C CA . SER A 1 82 ? -15.489 3.027 16.186 1.00 83.06 82 SER A CA 1
ATOM 608 C C . SER A 1 82 ? -14.067 2.526 16.488 1.00 83.06 82 SER A C 1
ATOM 610 O O . SER A 1 82 ? -13.364 2.049 15.593 1.00 83.06 82 SER A O 1
ATOM 612 N N . PRO A 1 83 ? -13.623 2.552 17.759 1.00 85.12 83 PRO A N 1
ATOM 613 C CA . PRO A 1 83 ? -12.333 1.976 18.142 1.00 85.12 83 PRO A CA 1
ATOM 614 C C . PRO A 1 83 ? -12.176 0.495 17.765 1.00 85.12 83 PRO A C 1
ATOM 616 O O . PRO A 1 83 ? -11.070 0.062 17.454 1.00 85.12 83 PRO A O 1
ATOM 619 N N . ALA A 1 84 ? -13.273 -0.272 17.775 1.00 83.62 84 ALA A N 1
ATOM 620 C CA . ALA A 1 84 ? -13.272 -1.672 17.358 1.00 83.62 84 ALA A CA 1
ATOM 621 C C . ALA A 1 84 ? -13.017 -1.803 15.850 1.00 83.62 84 ALA A C 1
ATOM 623 O O . ALA A 1 84 ? -12.127 -2.543 15.451 1.00 83.62 84 ALA A O 1
ATOM 624 N N . GLU A 1 85 ? -13.704 -1.009 15.025 1.00 80.56 85 GLU A N 1
ATOM 625 C CA . GLU A 1 85 ? -13.482 -1.000 13.573 1.00 80.56 85 GLU A CA 1
ATOM 626 C C . GLU A 1 85 ? -12.059 -0.549 13.223 1.00 80.56 85 GLU A C 1
ATOM 628 O O . GLU A 1 85 ? -11.423 -1.129 12.350 1.00 80.56 85 GLU A O 1
ATOM 633 N N . ILE A 1 86 ? -11.506 0.434 13.940 1.00 83.31 86 ILE A N 1
ATOM 634 C CA . ILE A 1 86 ? -10.109 0.861 13.765 1.00 83.31 86 ILE A CA 1
ATOM 635 C C . ILE A 1 86 ? -9.133 -0.272 14.112 1.00 83.31 86 ILE A C 1
ATOM 637 O O . ILE A 1 86 ? -8.157 -0.491 13.390 1.00 83.31 86 ILE A O 1
ATOM 641 N N . ALA A 1 87 ? -9.395 -1.029 15.179 1.00 86.12 87 ALA A N 1
ATOM 642 C CA . ALA A 1 87 ? -8.594 -2.204 1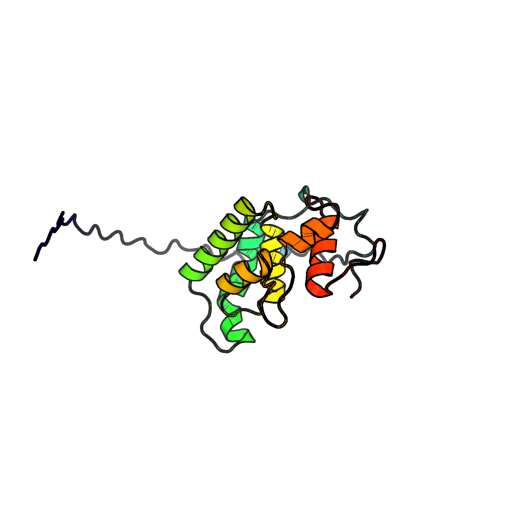5.513 1.00 86.12 87 ALA A CA 1
ATOM 643 C C . ALA A 1 87 ? -8.705 -3.300 14.437 1.00 86.12 87 ALA A C 1
ATOM 645 O O . ALA A 1 87 ? -7.685 -3.874 14.045 1.00 86.12 87 ALA A O 1
ATOM 646 N N . ASP A 1 88 ? -9.907 -3.533 13.907 1.00 82.19 88 ASP A N 1
ATOM 647 C CA . ASP A 1 88 ? -10.157 -4.500 12.835 1.00 82.19 88 ASP A CA 1
ATOM 648 C C . ASP A 1 88 ? -9.436 -4.114 11.537 1.00 82.19 88 ASP A C 1
ATOM 650 O O . ASP A 1 88 ? -8.885 -4.978 10.857 1.00 82.19 88 ASP A O 1
ATOM 654 N N . ILE A 1 89 ? -9.346 -2.820 11.219 1.00 84.31 89 ILE A N 1
ATOM 655 C CA . ILE A 1 89 ? -8.560 -2.300 10.090 1.00 84.31 89 ILE A CA 1
ATOM 656 C C . ILE A 1 89 ? -7.071 -2.629 10.277 1.00 84.31 89 ILE A C 1
ATOM 658 O O . ILE A 1 89 ? -6.443 -3.159 9.355 1.00 84.31 89 ILE A O 1
ATOM 662 N N . LYS A 1 90 ? -6.495 -2.380 11.467 1.00 88.44 90 LYS A N 1
ATOM 663 C CA . LYS A 1 90 ? -5.082 -2.715 11.747 1.00 88.44 90 LYS A CA 1
ATOM 664 C C . LYS A 1 90 ? -4.832 -4.215 11.604 1.00 88.44 90 LYS A C 1
ATOM 666 O O . LYS A 1 90 ? -3.816 -4.636 11.038 1.00 88.44 90 LYS A O 1
ATOM 671 N N . TYR A 1 91 ? -5.763 -5.019 12.114 1.00 87.50 91 TYR A N 1
ATOM 672 C CA . TYR A 1 91 ? -5.713 -6.472 12.014 1.00 87.50 91 TYR A CA 1
ATOM 673 C C . TYR A 1 91 ? -5.792 -6.941 10.557 1.00 87.50 91 TYR A C 1
ATOM 675 O O . TYR A 1 91 ? -4.963 -7.746 10.133 1.00 87.50 91 TYR A O 1
ATOM 683 N N . ALA A 1 92 ? -6.722 -6.400 9.768 1.00 84.19 92 ALA A N 1
ATOM 684 C CA . ALA A 1 92 ? -6.897 -6.749 8.363 1.00 84.19 92 ALA A CA 1
ATOM 685 C C . ALA A 1 92 ? -5.648 -6.423 7.533 1.00 84.19 92 ALA A C 1
ATOM 687 O O . ALA A 1 92 ? -5.183 -7.277 6.780 1.00 84.19 92 ALA A O 1
ATOM 688 N N . ILE A 1 93 ? -5.044 -5.244 7.728 1.00 87.12 93 ILE A N 1
ATOM 689 C CA . ILE A 1 93 ? -3.775 -4.879 7.074 1.00 87.12 93 ILE A CA 1
ATOM 690 C C . ILE A 1 93 ? -2.678 -5.887 7.424 1.00 87.12 93 ILE A C 1
ATOM 692 O O . ILE A 1 93 ? -1.970 -6.366 6.540 1.00 87.12 93 ILE A O 1
ATOM 696 N N . SER A 1 94 ? -2.556 -6.245 8.704 1.00 90.50 94 SER A N 1
ATOM 697 C CA . SER A 1 94 ? -1.539 -7.197 9.167 1.00 90.50 94 SER A CA 1
ATOM 698 C C . SER A 1 94 ? -1.765 -8.600 8.589 1.00 90.50 94 SER A C 1
ATOM 700 O O . SER A 1 94 ? -0.820 -9.261 8.163 1.00 90.50 94 SER A O 1
ATOM 702 N N . SER A 1 95 ? -3.022 -9.046 8.531 1.00 84.25 95 SER A N 1
ATOM 703 C CA . SER A 1 95 ? -3.413 -10.349 7.985 1.00 84.25 95 SER A CA 1
ATOM 704 C C . SER A 1 95 ? -3.153 -10.442 6.478 1.00 84.25 95 SER A C 1
ATOM 706 O O . SER A 1 95 ? -2.570 -11.421 5.999 1.00 84.25 95 SER A O 1
ATOM 708 N N . ILE A 1 96 ? -3.522 -9.406 5.724 1.00 82.31 96 ILE A N 1
ATOM 709 C CA . ILE A 1 96 ? -3.263 -9.345 4.284 1.00 82.31 96 ILE A CA 1
ATOM 710 C C . ILE A 1 96 ? -1.771 -9.241 4.019 1.00 82.31 96 ILE A C 1
ATOM 712 O O . ILE A 1 96 ? -1.266 -9.980 3.183 1.00 82.31 96 ILE A O 1
ATOM 716 N N . SER A 1 97 ? -1.046 -8.395 4.748 1.00 87.81 97 SER A N 1
ATOM 717 C CA . SER A 1 97 ? 0.410 -8.311 4.628 1.00 87.81 97 SER A CA 1
ATOM 718 C C . SER A 1 97 ? 1.072 -9.679 4.830 1.00 87.81 97 SER A C 1
ATOM 720 O O . SER A 1 97 ? 1.855 -10.115 3.988 1.00 87.81 97 SER A O 1
ATOM 722 N N . GLY A 1 98 ? 0.678 -10.412 5.878 1.00 86.31 98 GLY A N 1
ATOM 723 C CA . GLY A 1 98 ? 1.206 -11.747 6.157 1.00 86.31 98 GLY A CA 1
ATOM 724 C C . GLY A 1 98 ? 0.870 -12.803 5.096 1.00 86.31 98 GLY A C 1
ATOM 725 O O . GLY A 1 98 ? 1.672 -13.705 4.872 1.00 86.31 98 GLY A O 1
ATOM 726 N N . SER A 1 99 ? -0.287 -12.705 4.435 1.00 78.81 99 SER A N 1
ATOM 727 C CA . SER A 1 99 ? -0.727 -13.690 3.430 1.00 78.81 99 SER A CA 1
ATOM 728 C C . SER A 1 99 ? -0.296 -13.360 1.997 1.00 78.81 99 SER A C 1
ATOM 730 O O . SER A 1 99 ? -0.093 -14.271 1.199 1.00 78.81 99 SER A O 1
ATOM 732 N N . SER A 1 100 ? -0.143 -12.078 1.669 1.00 80.56 100 SER A N 1
ATOM 733 C CA . SER A 1 100 ? 0.189 -11.594 0.320 1.00 80.56 100 SER A CA 1
ATOM 734 C C . SER A 1 100 ? 1.665 -11.240 0.135 1.00 80.56 100 SER A C 1
ATOM 736 O O . SER A 1 100 ? 2.131 -11.164 -1.000 1.00 80.56 100 SER A O 1
ATOM 738 N N . GLY A 1 101 ? 2.402 -11.003 1.226 1.00 81.56 101 GLY A N 1
ATOM 739 C CA . GLY A 1 101 ? 3.778 -10.502 1.190 1.00 81.56 101 GLY A CA 1
ATOM 740 C C . GLY A 1 101 ? 3.892 -9.003 0.888 1.00 81.56 101 GLY A C 1
ATOM 741 O O . GLY A 1 101 ? 5.003 -8.497 0.738 1.00 81.56 101 GLY A O 1
ATOM 742 N N . ILE A 1 102 ? 2.769 -8.284 0.802 1.00 83.81 102 ILE A N 1
ATOM 743 C CA . ILE A 1 102 ? 2.750 -6.835 0.588 1.00 83.81 102 ILE A CA 1
ATOM 744 C C . ILE A 1 102 ? 3.152 -6.124 1.884 1.00 83.81 102 ILE A C 1
ATOM 746 O O . ILE A 1 102 ? 2.652 -6.447 2.965 1.00 83.81 102 ILE A O 1
ATOM 750 N N . ASP A 1 103 ? 4.029 -5.124 1.785 1.00 89.06 103 ASP A N 1
ATOM 751 C CA . ASP A 1 103 ? 4.421 -4.303 2.932 1.00 89.06 103 ASP A CA 1
ATOM 752 C C . ASP A 1 103 ? 3.192 -3.580 3.527 1.00 89.06 103 ASP A C 1
ATOM 754 O O . ASP A 1 103 ? 2.479 -2.880 2.799 1.00 89.06 103 ASP A O 1
ATOM 758 N N . PRO A 1 104 ? 2.929 -3.692 4.841 1.00 90.62 104 PRO A N 1
ATOM 759 C CA . PRO A 1 104 ? 1.711 -3.153 5.445 1.00 90.62 104 PRO A CA 1
ATOM 760 C C . PRO A 1 104 ? 1.635 -1.620 5.373 1.00 90.62 104 PRO A C 1
ATOM 762 O O . PRO A 1 104 ? 0.539 -1.059 5.394 1.00 90.62 104 PRO A O 1
ATOM 765 N N . ARG A 1 105 ? 2.775 -0.926 5.234 1.00 90.75 105 ARG A N 1
ATOM 766 C CA . ARG A 1 105 ? 2.824 0.530 5.018 1.00 90.75 105 ARG A CA 1
ATOM 767 C C . ARG A 1 105 ? 2.232 0.900 3.667 1.00 90.75 105 ARG A C 1
ATOM 769 O O . ARG A 1 105 ? 1.526 1.896 3.558 1.00 90.75 105 ARG A O 1
ATOM 776 N N . PHE A 1 106 ? 2.492 0.081 2.651 1.00 85.69 106 PHE A N 1
ATOM 777 C CA . PHE A 1 106 ? 1.961 0.297 1.313 1.00 85.69 106 PHE A CA 1
ATOM 778 C C . PHE A 1 106 ? 0.453 0.044 1.262 1.00 85.69 106 PHE A C 1
ATOM 780 O O . PHE A 1 106 ? -0.281 0.873 0.732 1.00 85.69 106 PHE A O 1
ATOM 787 N N . ILE A 1 107 ? -0.018 -1.029 1.909 1.00 84.94 107 ILE A N 1
ATOM 788 C CA . ILE A 1 107 ? -1.456 -1.301 2.051 1.00 84.94 107 ILE A CA 1
ATOM 789 C C . ILE A 1 107 ? -2.144 -0.102 2.728 1.00 84.94 107 ILE A C 1
ATOM 791 O O . ILE A 1 107 ? -3.110 0.435 2.191 1.00 84.94 107 ILE A O 1
ATOM 795 N N . LEU A 1 108 ? -1.607 0.377 3.860 1.00 86.19 108 LEU A N 1
ATOM 796 C CA . LEU A 1 108 ? -2.136 1.550 4.562 1.00 86.19 108 LEU A CA 1
ATOM 797 C C . LEU A 1 108 ? -2.149 2.809 3.681 1.00 86.19 108 LEU A C 1
ATOM 799 O O . LEU A 1 108 ? -3.145 3.524 3.676 1.00 86.19 108 LEU A O 1
ATOM 803 N N . ALA A 1 109 ? -1.086 3.080 2.918 1.00 82.44 109 ALA A N 1
ATOM 804 C CA . ALA A 1 109 ? -1.009 4.260 2.052 1.00 82.44 109 ALA A CA 1
ATOM 805 C C . ALA A 1 109 ? -2.133 4.279 1.009 1.00 82.44 109 ALA A C 1
ATOM 807 O O . ALA A 1 109 ? -2.787 5.303 0.824 1.00 82.44 109 ALA A O 1
ATOM 808 N N . ILE A 1 110 ? -2.371 3.141 0.356 1.00 77.31 110 ILE A N 1
ATOM 809 C CA . ILE A 1 110 ? -3.402 3.015 -0.675 1.00 77.31 110 ILE A CA 1
ATOM 810 C C . ILE A 1 110 ? -4.791 3.133 -0.057 1.00 77.31 110 ILE A C 1
ATOM 812 O O . ILE A 1 110 ? -5.585 3.933 -0.532 1.00 77.31 110 ILE A O 1
ATOM 816 N N . ILE A 1 111 ? -5.066 2.448 1.058 1.00 76.12 111 ILE A N 1
ATOM 817 C CA . ILE A 1 111 ? -6.350 2.580 1.769 1.00 76.12 111 ILE A CA 1
ATOM 818 C C . ILE A 1 111 ? -6.650 4.046 2.082 1.00 76.12 111 ILE A C 1
ATOM 820 O O . ILE A 1 111 ? -7.762 4.519 1.850 1.00 76.12 111 ILE A O 1
ATOM 824 N N . MET A 1 112 ? -5.661 4.767 2.609 1.00 74.06 112 MET A N 1
ATOM 825 C CA . MET A 1 112 ? -5.833 6.159 3.014 1.00 74.06 112 MET A CA 1
ATOM 826 C C . MET A 1 112 ? -6.082 7.090 1.822 1.00 74.06 112 MET A C 1
ATOM 828 O O . MET A 1 112 ? -6.771 8.093 1.992 1.00 74.06 112 MET A O 1
ATOM 832 N N . GLN A 1 113 ? -5.562 6.766 0.633 1.00 65.44 113 GLN A N 1
ATOM 833 C CA . GLN A 1 113 ? -5.823 7.533 -0.588 1.00 65.44 113 GLN A CA 1
ATOM 834 C C . GLN A 1 113 ? -7.154 7.162 -1.258 1.00 65.44 113 GLN A C 1
ATOM 836 O O . GLN A 1 113 ? -7.873 8.054 -1.697 1.00 65.44 113 GLN A O 1
ATOM 841 N N . GLU A 1 114 ? -7.508 5.878 -1.294 1.00 66.06 114 GLU A N 1
ATOM 842 C CA . GLU A 1 114 ? -8.661 5.370 -2.049 1.00 66.06 114 GLU A CA 1
ATOM 843 C C . GLU A 1 114 ? -9.990 5.499 -1.297 1.00 66.06 114 GLU A C 1
ATOM 845 O O . GLU A 1 114 ? -11.045 5.669 -1.903 1.00 66.06 114 GLU A O 1
ATOM 850 N N . SER A 1 115 ? -9.980 5.396 0.035 1.00 63.78 115 SER A N 1
ATOM 851 C CA . SER A 1 115 ? -11.222 5.044 0.736 1.00 63.78 115 SER A CA 1
ATOM 852 C C . SER A 1 115 ? -12.128 6.224 1.071 1.00 63.78 115 SER A C 1
ATOM 854 O O . SER A 1 115 ? -13.270 5.980 1.452 1.00 63.78 115 SER A O 1
ATOM 856 N N . GLY A 1 116 ? -11.648 7.478 1.044 1.00 53.09 116 GLY A N 1
ATOM 857 C CA . GLY A 1 116 ? -12.428 8.671 1.439 1.00 53.09 116 GLY A CA 1
ATOM 858 C C . GLY A 1 116 ? -13.163 8.576 2.795 1.00 53.09 116 GLY A C 1
ATOM 859 O O . GLY A 1 116 ? -13.967 9.441 3.118 1.00 53.09 116 GLY A O 1
ATOM 860 N N . ALA A 1 117 ? -12.886 7.523 3.572 1.00 48.53 117 ALA A N 1
ATOM 861 C CA . ALA A 1 117 ? -13.568 7.051 4.766 1.00 48.53 117 ALA A CA 1
ATOM 862 C C . ALA A 1 117 ? -15.060 6.696 4.663 1.00 48.53 117 ALA A C 1
ATOM 864 O O . ALA A 1 117 ? -15.905 7.305 5.308 1.00 48.53 117 ALA A O 1
ATOM 865 N N . SER A 1 118 ? -15.399 5.592 3.998 1.00 50.47 118 SER A N 1
ATOM 866 C CA . SER A 1 118 ? -16.568 4.816 4.440 1.00 50.47 118 SER A CA 1
ATOM 867 C C . SER A 1 118 ? -16.364 3.311 4.224 1.00 50.47 118 SER A C 1
ATOM 869 O O . SER A 1 118 ? -16.133 2.847 3.118 1.00 50.47 118 SER A O 1
ATOM 871 N N . ILE A 1 119 ? -16.407 2.563 5.335 1.00 55.25 119 ILE A N 1
ATOM 872 C CA . ILE A 1 119 ? -16.276 1.095 5.462 1.00 55.25 119 ILE A CA 1
ATOM 873 C C . ILE A 1 119 ? -14.964 0.520 4.896 1.00 55.25 119 ILE A C 1
ATOM 875 O O . ILE A 1 119 ? -14.897 -0.141 3.861 1.00 55.25 119 ILE A O 1
ATOM 879 N N . ILE A 1 120 ? -13.895 0.729 5.663 1.00 61.84 120 ILE A N 1
ATOM 880 C CA . ILE A 1 120 ? -12.509 0.461 5.269 1.00 61.84 120 ILE A CA 1
ATOM 881 C C . ILE A 1 120 ? -12.206 -1.046 5.115 1.00 61.84 120 ILE A C 1
ATOM 883 O O . ILE A 1 120 ? -11.444 -1.421 4.234 1.00 61.84 120 ILE A O 1
ATOM 887 N N . ALA A 1 121 ? -12.821 -1.944 5.893 1.00 57.06 121 ALA A N 1
ATOM 888 C CA . ALA A 1 121 ? -12.476 -3.376 5.855 1.00 57.06 121 ALA A CA 1
ATOM 889 C C . ALA A 1 121 ? -12.795 -4.070 4.511 1.00 57.06 121 ALA A C 1
ATOM 891 O O . ALA A 1 121 ? -12.022 -4.910 4.048 1.00 57.06 121 ALA A O 1
ATOM 892 N N . GLY A 1 122 ? -13.910 -3.710 3.864 1.00 59.00 122 GLY A N 1
ATOM 893 C CA . GLY A 1 122 ? -14.258 -4.226 2.535 1.00 59.00 122 GLY A CA 1
ATOM 894 C C . GLY A 1 122 ? -13.289 -3.724 1.466 1.00 59.00 122 GLY A C 1
ATOM 895 O O . GLY A 1 122 ? -12.770 -4.518 0.687 1.00 59.00 122 GLY A O 1
ATOM 896 N N . MET A 1 123 ? -12.964 -2.428 1.510 1.00 64.75 123 MET A N 1
ATOM 897 C CA . MET A 1 123 ? -12.005 -1.809 0.589 1.00 64.75 123 MET A CA 1
ATOM 898 C C . MET A 1 123 ? -10.589 -2.362 0.765 1.00 64.75 123 MET A C 1
ATOM 900 O O . MET A 1 123 ? -9.882 -2.549 -0.218 1.00 64.75 123 MET A O 1
ATOM 904 N N . ILE A 1 124 ? -10.189 -2.692 1.996 1.00 65.12 124 ILE A N 1
ATOM 905 C CA . ILE A 1 124 ? -8.914 -3.356 2.284 1.00 65.12 124 ILE A CA 1
ATOM 906 C C . ILE A 1 124 ? -8.807 -4.676 1.537 1.00 65.12 124 ILE A C 1
ATOM 908 O O . ILE A 1 124 ? -7.809 -4.926 0.861 1.00 65.12 124 ILE A O 1
ATOM 912 N N . ARG A 1 125 ? -9.823 -5.529 1.679 1.00 69.75 125 ARG A N 1
ATOM 913 C CA . ARG A 1 125 ? -9.833 -6.835 1.031 1.00 69.75 125 ARG A CA 1
ATOM 914 C C . ARG A 1 125 ? -9.841 -6.651 -0.479 1.00 69.75 125 ARG A C 1
ATOM 916 O O . ARG A 1 125 ? -8.918 -7.110 -1.137 1.00 69.75 125 ARG A O 1
ATOM 923 N N . ASP A 1 126 ? -10.827 -5.928 -0.992 1.00 74.81 126 ASP A N 1
ATOM 924 C CA . ASP A 1 126 ? -11.081 -5.814 -2.424 1.00 74.81 126 ASP A CA 1
ATOM 925 C C . ASP A 1 126 ? -9.945 -5.066 -3.149 1.00 74.81 126 ASP A C 1
ATOM 927 O O . ASP A 1 126 ? -9.525 -5.491 -4.222 1.00 74.81 126 ASP A O 1
ATOM 931 N N . GLY A 1 127 ? -9.363 -4.027 -2.541 1.00 72.94 127 GLY A N 1
ATOM 932 C CA . GLY A 1 127 ? -8.203 -3.316 -3.088 1.00 72.94 127 GLY A CA 1
ATOM 933 C C . GLY A 1 127 ? -6.899 -4.116 -3.010 1.00 72.94 127 GLY A C 1
ATOM 934 O O . GLY A 1 127 ? -6.031 -3.986 -3.870 1.00 72.94 127 GLY A O 1
ATOM 935 N N . SER A 1 128 ? -6.747 -5.006 -2.026 1.00 77.62 128 SER A N 1
ATOM 936 C CA . SER A 1 128 ? -5.542 -5.842 -1.925 1.00 77.62 128 SER A CA 1
ATOM 937 C C . SER A 1 128 ? -5.602 -7.074 -2.827 1.00 77.62 128 SER A C 1
ATOM 939 O O . SER A 1 128 ? -4.614 -7.393 -3.488 1.00 77.62 128 SER A O 1
ATOM 941 N N . THR A 1 129 ? -6.746 -7.767 -2.855 1.00 81.62 129 THR A N 1
ATOM 942 C CA . THR A 1 129 ? -6.932 -9.017 -3.609 1.00 81.62 129 THR A CA 1
ATOM 943 C C . THR A 1 129 ? -7.400 -8.797 -5.041 1.00 81.62 129 THR A C 1
ATOM 945 O O . THR A 1 129 ? -7.233 -9.687 -5.875 1.00 81.62 129 THR A O 1
ATOM 948 N N . GLY A 1 130 ? -7.995 -7.639 -5.321 1.00 79.88 130 GLY A N 1
ATOM 949 C CA . GLY A 1 130 ? -8.673 -7.349 -6.574 1.00 79.88 130 GLY A CA 1
ATOM 950 C C . GLY A 1 130 ? -10.120 -7.826 -6.564 1.00 79.88 130 GLY A C 1
ATOM 951 O O . GLY A 1 130 ? -10.551 -8.606 -5.710 1.00 79.88 130 GLY A O 1
ATOM 952 N N . THR A 1 131 ? -10.867 -7.357 -7.557 1.00 82.75 131 THR A N 1
ATOM 953 C CA . THR A 1 131 ? -12.291 -7.657 -7.778 1.00 82.75 131 THR A CA 1
ATOM 954 C C . THR A 1 131 ? -12.527 -8.273 -9.154 1.00 82.75 131 THR A C 1
ATOM 956 O O . THR A 1 131 ? -13.635 -8.215 -9.692 1.00 82.75 131 THR A O 1
ATOM 959 N N . LEU A 1 132 ? -11.484 -8.873 -9.738 1.00 78.19 132 LEU A N 1
ATOM 960 C CA . LEU A 1 132 ? -11.539 -9.534 -11.037 1.00 78.19 132 LEU A CA 1
ATOM 961 C C . LEU A 1 132 ? -12.742 -10.494 -11.107 1.00 78.19 132 LEU A C 1
ATOM 963 O O . LEU A 1 132 ? -12.896 -11.388 -10.276 1.00 78.19 132 LEU A O 1
ATOM 967 N N . GLY A 1 133 ? -13.614 -10.284 -12.096 1.00 75.00 133 GLY A N 1
ATOM 968 C CA . GLY A 1 133 ? -14.876 -11.019 -12.253 1.00 75.00 133 GLY A CA 1
ATOM 969 C C . GLY A 1 133 ? -16.129 -10.245 -11.826 1.00 75.00 133 GLY A C 1
ATOM 970 O O . GLY A 1 133 ? -17.234 -10.681 -12.144 1.00 75.00 133 GLY A O 1
ATOM 971 N N . GLN A 1 134 ? -15.984 -9.086 -11.178 1.00 78.00 134 GLN A N 1
ATOM 972 C CA . GLN A 1 134 ? -17.074 -8.124 -10.998 1.00 78.00 134 GLN A CA 1
ATOM 973 C C . GLN A 1 134 ? -17.163 -7.166 -12.200 1.00 78.00 134 GLN A C 1
ATOM 975 O O . GLN A 1 134 ? -16.135 -6.863 -12.813 1.00 78.00 134 GLN A O 1
ATOM 980 N N . PRO A 1 135 ? -18.356 -6.655 -12.561 1.00 74.19 135 PRO A N 1
ATOM 981 C CA . PRO A 1 135 ? -18.482 -5.613 -13.579 1.00 74.19 135 PRO A CA 1
ATOM 982 C C . PRO A 1 135 ? -17.651 -4.376 -13.207 1.00 74.19 135 PRO A C 1
ATOM 984 O O . PRO A 1 135 ? -17.882 -3.769 -12.166 1.00 74.19 135 PRO A O 1
ATOM 987 N N . GLY A 1 136 ? -16.673 -4.020 -14.045 1.00 73.31 136 GLY A N 1
ATOM 988 C CA . GLY A 1 136 ? -15.730 -2.927 -13.764 1.00 73.31 136 GLY A CA 1
ATOM 989 C C . GLY A 1 136 ? -14.650 -3.257 -12.724 1.00 73.31 136 GLY A C 1
ATOM 990 O O . GLY A 1 136 ? -13.906 -2.364 -12.333 1.00 73.31 136 GLY A O 1
ATOM 991 N N . GLY A 1 137 ? -14.561 -4.512 -12.277 1.00 75.12 137 GLY A N 1
ATOM 992 C CA . GLY A 1 137 ? -13.529 -4.979 -11.358 1.00 75.12 137 GLY A CA 1
ATOM 993 C C . GLY A 1 137 ? -12.187 -5.217 -12.046 1.00 75.12 137 GLY A C 1
ATOM 994 O O . GLY A 1 137 ? -12.122 -5.466 -13.252 1.00 75.12 137 GLY A O 1
ATOM 995 N N . GLY A 1 138 ? -11.113 -5.161 -11.265 1.00 83.12 138 GLY A N 1
ATOM 996 C CA . GLY A 1 138 ? -9.746 -5.249 -11.766 1.00 83.12 138 GLY A CA 1
ATOM 997 C C . GLY A 1 138 ? -8.786 -5.898 -10.780 1.00 83.12 138 GLY A C 1
ATOM 998 O O . GLY A 1 138 ? -9.192 -6.506 -9.783 1.00 83.12 138 GLY A O 1
ATOM 999 N N . ASP A 1 139 ? -7.507 -5.770 -11.102 1.00 86.50 139 ASP A N 1
ATOM 1000 C CA . ASP A 1 139 ? -6.403 -6.262 -10.291 1.00 86.50 139 ASP A CA 1
ATOM 1001 C C . ASP A 1 139 ? -6.318 -5.535 -8.946 1.00 86.50 139 ASP A C 1
ATOM 1003 O O . ASP A 1 139 ? -6.533 -4.329 -8.851 1.00 86.50 139 ASP A O 1
ATOM 1007 N N . GLY A 1 140 ? -5.980 -6.284 -7.899 1.00 85.25 140 GLY A N 1
ATOM 1008 C CA . GLY A 1 140 ? -5.616 -5.728 -6.605 1.00 85.25 140 GLY A CA 1
ATOM 1009 C C . GLY A 1 140 ? -4.130 -5.404 -6.533 1.00 85.25 140 GLY A C 1
ATOM 1010 O O . GLY A 1 140 ? -3.345 -5.694 -7.445 1.00 85.25 140 GLY A O 1
ATOM 1011 N N . LEU A 1 141 ? -3.713 -4.845 -5.399 1.00 84.88 141 LEU A N 1
ATOM 1012 C CA . LEU A 1 141 ? -2.309 -4.520 -5.143 1.00 84.88 141 LEU A CA 1
ATOM 1013 C C . LEU A 1 141 ? -1.383 -5.729 -5.285 1.00 84.88 141 LEU A C 1
ATOM 1015 O O . LEU A 1 141 ? -0.254 -5.566 -5.746 1.00 84.88 141 LEU A O 1
ATOM 1019 N N . GLN A 1 142 ? -1.844 -6.936 -4.942 1.00 85.94 142 GLN A N 1
ATOM 1020 C CA . GLN A 1 142 ? -1.045 -8.152 -5.098 1.00 85.94 142 GLN A CA 1
ATOM 1021 C C . GLN A 1 142 ? -0.651 -8.387 -6.564 1.00 85.94 142 GLN A C 1
ATOM 1023 O O . GLN A 1 142 ? 0.514 -8.653 -6.865 1.00 85.94 142 GLN A O 1
ATOM 1028 N N . GLN A 1 143 ? -1.605 -8.257 -7.484 1.00 90.19 143 GLN A N 1
ATOM 1029 C CA . GLN A 1 143 ? -1.378 -8.445 -8.914 1.00 90.19 143 GLN A CA 1
ATOM 1030 C C . GLN A 1 143 ? -0.580 -7.277 -9.50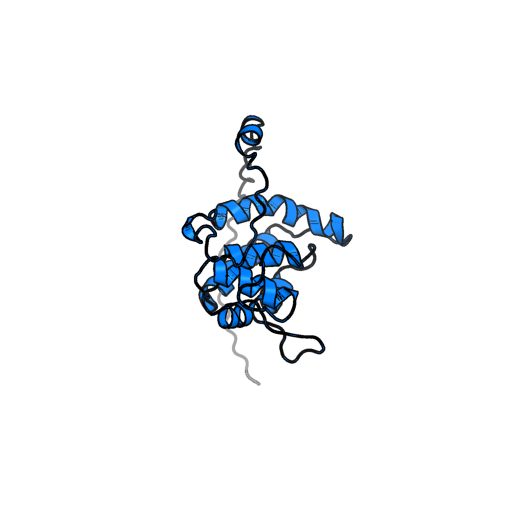5 1.00 90.19 143 GLN A C 1
ATOM 1032 O O . GLN A 1 143 ? 0.341 -7.505 -10.290 1.00 90.19 143 GLN A O 1
ATOM 1037 N N . CYS A 1 144 ? -0.861 -6.042 -9.079 1.00 88.62 144 CYS A N 1
ATOM 1038 C CA . CYS A 1 144 ? -0.117 -4.858 -9.518 1.00 88.62 144 CYS A CA 1
ATOM 1039 C C . CYS A 1 144 ? 1.363 -4.924 -9.100 1.00 88.62 144 CYS A C 1
ATOM 1041 O O . CYS A 1 144 ? 2.255 -4.582 -9.878 1.00 88.62 144 CYS A O 1
ATOM 1043 N N . LEU A 1 145 ? 1.654 -5.424 -7.894 1.00 87.56 145 LEU A N 1
ATOM 1044 C CA . LEU A 1 145 ? 3.024 -5.653 -7.428 1.00 87.56 145 LEU A CA 1
ATOM 1045 C C . LEU A 1 145 ? 3.732 -6.736 -8.232 1.00 87.56 145 LEU A C 1
ATOM 1047 O O . LEU A 1 145 ? 4.897 -6.553 -8.584 1.00 87.56 145 LEU A O 1
ATOM 1051 N N . ALA A 1 146 ? 3.047 -7.823 -8.586 1.00 88.38 146 ALA A N 1
ATOM 1052 C CA . ALA A 1 146 ? 3.620 -8.833 -9.472 1.00 88.38 146 ALA A CA 1
ATOM 1053 C C . ALA A 1 146 ? 3.978 -8.246 -10.854 1.00 88.38 146 ALA A C 1
ATOM 1055 O O . ALA A 1 146 ? 5.047 -8.536 -11.389 1.00 88.38 146 ALA A O 1
ATOM 1056 N N . GLN A 1 147 ? 3.133 -7.363 -11.395 1.00 88.25 147 GLN A N 1
ATOM 1057 C CA . GLN A 1 147 ? 3.372 -6.671 -12.669 1.00 88.25 147 GLN A CA 1
ATOM 1058 C C . GLN A 1 147 ? 4.500 -5.634 -12.604 1.00 88.25 147 GLN A C 1
ATOM 1060 O O . GLN A 1 147 ? 5.108 -5.320 -13.626 1.00 88.25 147 GLN A O 1
ATOM 1065 N N . SER A 1 148 ? 4.827 -5.134 -11.410 1.00 88.56 148 SER A N 1
ATOM 1066 C CA . SER A 1 148 ? 5.872 -4.123 -11.219 1.00 88.56 148 SER A CA 1
ATOM 1067 C C . SER A 1 148 ? 7.288 -4.592 -11.560 1.00 88.56 148 SER A C 1
ATOM 1069 O O . SER A 1 148 ? 8.208 -3.781 -11.576 1.00 88.56 148 SER A O 1
ATOM 1071 N N . GLY A 1 149 ? 7.509 -5.897 -11.754 1.00 86.00 149 GLY A N 1
ATOM 1072 C CA . GLY A 1 149 ? 8.826 -6.478 -12.029 1.00 86.00 149 GLY A CA 1
ATOM 1073 C C . GLY A 1 149 ? 9.812 -6.453 -10.851 1.00 86.00 149 GLY A C 1
ATOM 1074 O O . GLY A 1 149 ? 10.844 -7.114 -10.923 1.00 86.00 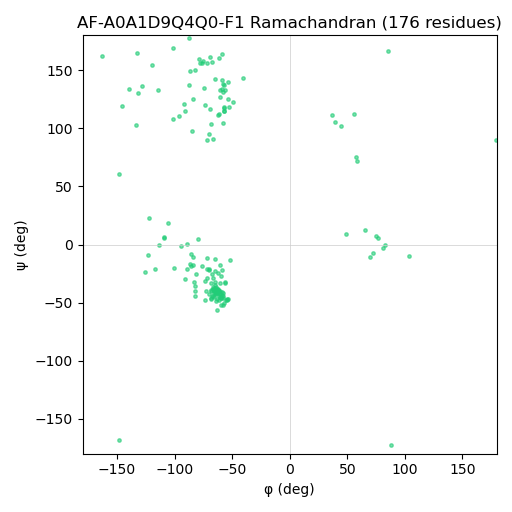149 GLY A O 1
ATOM 1075 N N . SER A 1 150 ? 9.511 -5.742 -9.758 1.00 84.81 150 SER A N 1
ATOM 1076 C CA . SER A 1 150 ? 10.376 -5.644 -8.575 1.00 84.81 150 SER A CA 1
ATOM 1077 C C . SER A 1 150 ? 9.564 -5.489 -7.271 1.00 84.81 150 SER A C 1
ATOM 1079 O O . SER A 1 150 ? 9.715 -4.492 -6.558 1.00 84.81 150 SER A O 1
ATOM 1081 N N . PRO A 1 151 ? 8.699 -6.469 -6.930 1.00 82.75 151 PRO A N 1
ATOM 1082 C CA . PRO A 1 151 ? 7.643 -6.352 -5.907 1.00 82.75 151 PRO A CA 1
ATOM 1083 C C . PRO A 1 151 ? 8.133 -6.052 -4.482 1.00 82.75 151 PRO A C 1
ATOM 1085 O O . PRO A 1 151 ? 7.356 -5.601 -3.647 1.00 82.75 151 PRO A O 1
ATOM 1088 N N . TYR A 1 152 ? 9.416 -6.275 -4.196 1.00 84.44 152 TYR A N 1
ATOM 1089 C CA . TYR A 1 152 ? 10.022 -6.050 -2.877 1.00 84.44 152 TYR A CA 1
ATOM 1090 C C . TYR A 1 152 ? 10.908 -4.795 -2.832 1.00 84.44 152 TYR A C 1
ATOM 1092 O O . TYR A 1 152 ? 11.763 -4.657 -1.959 1.00 84.44 152 TYR A O 1
ATOM 1100 N N . SER A 1 153 ? 10.743 -3.887 -3.798 1.00 86.81 153 SER A N 1
ATOM 1101 C CA . SER A 1 153 ? 11.501 -2.638 -3.898 1.00 86.81 153 SER A CA 1
ATOM 1102 C C . SER A 1 153 ? 10.592 -1.415 -3.836 1.00 86.81 153 SER A C 1
ATOM 1104 O O . SER A 1 153 ? 9.425 -1.470 -4.226 1.00 86.81 153 SER A O 1
ATOM 1106 N N . ALA A 1 154 ? 11.145 -0.282 -3.395 1.00 85.88 154 ALA A N 1
ATOM 1107 C CA . ALA A 1 154 ? 10.416 0.983 -3.369 1.00 85.88 154 ALA A CA 1
ATOM 1108 C C . ALA A 1 154 ? 9.867 1.323 -4.762 1.00 85.88 154 ALA A C 1
ATOM 1110 O O . ALA A 1 154 ? 8.677 1.588 -4.898 1.00 85.88 154 ALA A O 1
ATOM 1111 N N . GLN A 1 155 ? 10.711 1.216 -5.794 1.00 87.94 155 GLN A N 1
ATOM 1112 C CA . GLN A 1 155 ? 10.318 1.407 -7.189 1.00 87.94 155 GLN A CA 1
ATOM 1113 C C . GLN A 1 155 ? 9.135 0.510 -7.575 1.00 87.94 155 GLN A C 1
ATOM 1115 O O . GLN A 1 155 ? 8.153 1.008 -8.114 1.00 87.94 155 GLN A O 1
ATOM 1120 N N . GLY A 1 156 ? 9.181 -0.783 -7.242 1.00 87.94 156 GLY A N 1
ATOM 1121 C CA . GLY A 1 156 ? 8.094 -1.714 -7.543 1.00 87.94 156 GLY A CA 1
ATOM 1122 C C . GLY A 1 156 ? 6.775 -1.361 -6.857 1.00 87.94 156 GLY A C 1
ATOM 1123 O O . GLY A 1 156 ? 5.728 -1.449 -7.488 1.00 87.94 156 GLY A O 1
ATOM 1124 N N . ALA A 1 157 ? 6.806 -0.877 -5.613 1.00 86.69 157 ALA A N 1
ATOM 1125 C CA . ALA A 1 157 ? 5.602 -0.392 -4.936 1.00 86.69 157 ALA A CA 1
ATOM 1126 C C . ALA A 1 157 ? 5.000 0.843 -5.628 1.00 86.69 157 ALA A C 1
ATOM 1128 O O . ALA A 1 157 ? 3.792 0.904 -5.842 1.00 86.69 157 ALA A O 1
ATOM 1129 N N . TYR A 1 158 ? 5.823 1.807 -6.048 1.00 86.50 158 TYR A N 1
ATOM 1130 C CA . TYR A 1 158 ? 5.326 2.978 -6.778 1.00 86.50 158 TYR A CA 1
ATOM 1131 C C . TYR A 1 158 ? 4.811 2.628 -8.179 1.00 86.50 158 TYR A C 1
ATOM 1133 O O . TYR A 1 158 ? 3.766 3.133 -8.586 1.00 86.50 158 TYR A O 1
ATOM 1141 N N . VAL A 1 159 ? 5.487 1.724 -8.894 1.00 88.31 159 VAL A N 1
ATOM 1142 C CA . VAL A 1 159 ? 4.997 1.178 -10.169 1.00 88.31 159 VAL A CA 1
ATOM 1143 C C . VAL A 1 159 ? 3.661 0.462 -9.962 1.00 88.31 159 VAL A C 1
ATOM 1145 O O . VAL A 1 159 ? 2.723 0.701 -10.715 1.00 88.31 159 VAL A O 1
ATOM 1148 N N . ALA A 1 160 ? 3.535 -0.356 -8.916 1.00 88.81 160 ALA A N 1
ATOM 1149 C CA . ALA A 1 160 ? 2.291 -1.040 -8.587 1.00 88.81 160 ALA A CA 1
ATOM 1150 C C . ALA A 1 160 ? 1.154 -0.061 -8.275 1.00 88.81 160 ALA A C 1
ATOM 1152 O O . ALA A 1 160 ? 0.047 -0.268 -8.753 1.00 88.81 160 ALA A O 1
ATOM 1153 N N . ALA A 1 161 ? 1.421 1.024 -7.540 1.00 85.75 161 ALA A N 1
ATOM 1154 C CA . ALA A 1 161 ? 0.429 2.071 -7.292 1.00 85.75 161 ALA A CA 1
ATOM 1155 C C . ALA A 1 161 ? -0.026 2.750 -8.593 1.00 85.75 161 ALA A C 1
ATOM 1157 O O . ALA A 1 161 ? -1.210 3.026 -8.765 1.00 85.75 161 ALA A O 1
ATOM 1158 N N . ARG A 1 162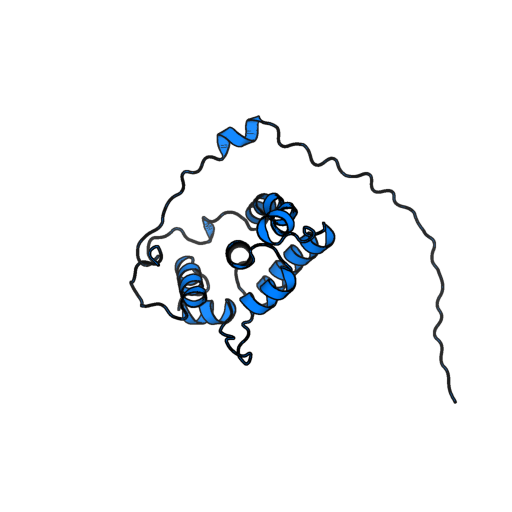 ? 0.895 2.992 -9.539 1.00 86.75 162 ARG A N 1
ATOM 1159 C CA . ARG A 1 162 ? 0.531 3.519 -10.861 1.00 86.75 162 ARG A CA 1
ATOM 1160 C C . ARG A 1 162 ? -0.338 2.537 -11.627 1.00 86.75 162 ARG A C 1
ATOM 1162 O O . ARG A 1 162 ? -1.401 2.932 -12.076 1.00 86.75 162 ARG A O 1
ATOM 1169 N N . ILE A 1 163 ? 0.048 1.266 -11.700 1.00 87.19 163 ILE A N 1
ATOM 1170 C CA . ILE A 1 163 ? -0.763 0.228 -12.352 1.00 87.19 163 ILE A CA 1
ATOM 1171 C C . ILE A 1 163 ? -2.146 0.126 -11.698 1.00 87.19 163 ILE A C 1
ATOM 1173 O O . ILE A 1 163 ? -3.138 0.064 -12.413 1.00 87.19 163 ILE A O 1
ATOM 1177 N N . TYR A 1 164 ? -2.226 0.187 -10.369 1.00 84.00 164 TYR A N 1
ATOM 1178 C CA . TYR A 1 164 ? -3.490 0.159 -9.635 1.00 84.00 164 TYR A CA 1
ATOM 1179 C C . TYR A 1 164 ? -4.400 1.343 -10.014 1.00 84.00 164 TYR A C 1
ATOM 1181 O O . TYR A 1 164 ? -5.586 1.151 -10.266 1.00 84.00 164 TYR A O 1
ATOM 1189 N N . ASN A 1 165 ? -3.840 2.551 -10.149 1.00 81.38 165 ASN A N 1
ATOM 1190 C CA . ASN A 1 165 ? -4.609 3.766 -10.446 1.00 81.38 165 ASN A CA 1
ATOM 1191 C C . ASN A 1 165 ? -4.939 3.953 -11.939 1.00 81.38 165 ASN A C 1
ATOM 1193 O O . ASN A 1 165 ? -5.992 4.495 -12.270 1.00 81.38 165 ASN A O 1
ATOM 1197 N N . SER A 1 166 ? -4.038 3.566 -12.850 1.00 83.06 166 SER A N 1
ATOM 1198 C CA . SER A 1 166 ? -4.162 3.812 -14.300 1.00 83.06 166 SER A CA 1
ATOM 1199 C C . SER A 1 166 ? -4.350 2.550 -15.144 1.00 83.06 166 SER A C 1
ATOM 1201 O O . SER A 1 166 ? -4.430 2.638 -16.369 1.00 83.06 166 SER A O 1
ATOM 1203 N N . GLY A 1 167 ? -4.383 1.368 -14.528 1.00 83.75 167 GLY A N 1
ATOM 1204 C CA . GLY A 1 167 ? -4.504 0.063 -15.189 1.00 83.75 167 GLY A CA 1
ATOM 1205 C C . GLY A 1 167 ? -3.251 -0.403 -15.942 1.00 83.75 167 GLY A C 1
ATOM 1206 O O . GLY A 1 167 ? -3.215 -1.524 -16.440 1.00 83.75 167 GLY A O 1
ATOM 1207 N N . SER A 1 168 ? -2.224 0.441 -16.072 1.00 84.75 168 SER A N 1
ATOM 1208 C CA . SER A 1 168 ? -0.971 0.116 -16.761 1.00 84.75 168 SER A CA 1
ATOM 1209 C C . SER A 1 168 ? 0.148 1.093 -16.396 1.00 84.75 168 SER A C 1
ATOM 1211 O O . SER A 1 168 ? -0.115 2.192 -15.904 1.00 84.75 168 SER A O 1
ATOM 1213 N N . TYR A 1 169 ? 1.394 0.701 -16.667 1.00 86.75 169 TYR A N 1
ATOM 1214 C CA . TYR A 1 169 ? 2.575 1.552 -16.534 1.00 86.75 169 TYR A CA 1
ATOM 1215 C C . TYR A 1 169 ? 3.537 1.328 -17.705 1.00 86.75 169 TYR A C 1
ATOM 1217 O O . TYR A 1 169 ? 3.843 0.189 -18.064 1.00 86.75 169 TYR A O 1
ATOM 1225 N N . ALA A 1 170 ? 4.033 2.421 -18.286 1.00 88.94 170 ALA A N 1
ATOM 1226 C CA . ALA A 1 170 ? 5.079 2.386 -19.300 1.00 88.94 170 ALA A CA 1
ATOM 1227 C C . ALA A 1 170 ? 6.456 2.509 -18.633 1.00 88.94 170 ALA A C 1
ATOM 1229 O O . ALA A 1 170 ? 6.750 3.496 -17.956 1.00 88.94 170 ALA A O 1
ATOM 1230 N N . TRP A 1 171 ? 7.315 1.512 -18.837 1.00 87.31 171 TRP A N 1
ATOM 1231 C CA . TRP A 1 171 ? 8.636 1.465 -18.210 1.00 87.31 171 TRP A CA 1
ATOM 1232 C C . TRP A 1 171 ? 9.508 2.673 -18.567 1.00 87.31 171 TRP A C 1
ATOM 1234 O O . TRP A 1 171 ? 9.614 3.056 -19.730 1.00 87.31 171 TRP A O 1
ATOM 1244 N N . GLY A 1 172 ? 10.148 3.246 -17.544 1.00 85.38 172 GLY A N 1
ATOM 1245 C CA . GLY A 1 172 ? 11.026 4.413 -17.666 1.00 85.38 172 GLY A CA 1
ATOM 1246 C C . GLY A 1 172 ? 10.296 5.760 -17.678 1.00 85.38 172 GLY A C 1
ATOM 1247 O O . GLY A 1 172 ? 10.951 6.796 -17.763 1.00 85.38 172 GLY A O 1
ATOM 1248 N N . THR A 1 173 ? 8.961 5.770 -17.597 1.00 87.44 173 THR A N 1
ATOM 1249 C CA . THR A 1 173 ? 8.190 7.015 -17.465 1.00 87.44 173 THR A CA 1
ATOM 1250 C C . THR A 1 173 ? 8.206 7.552 -16.034 1.00 87.44 173 THR A C 1
ATOM 1252 O O . THR A 1 173 ? 8.498 6.835 -15.080 1.00 87.44 173 THR A O 1
ATOM 1255 N N . ASP A 1 174 ? 7.924 8.846 -15.880 1.00 86.06 174 ASP A N 1
ATOM 1256 C CA . ASP A 1 174 ? 7.941 9.507 -14.577 1.00 86.06 174 ASP A CA 1
ATOM 1257 C C . ASP A 1 174 ? 6.782 9.020 -13.684 1.00 86.06 174 ASP A C 1
ATOM 1259 O O . ASP A 1 174 ? 5.595 9.223 -13.969 1.00 86.06 174 ASP A O 1
ATOM 1263 N N . LEU A 1 175 ? 7.137 8.385 -12.564 1.00 84.75 175 LEU A N 1
ATOM 1264 C CA . LEU A 1 175 ? 6.197 7.883 -11.564 1.00 84.75 175 LEU A CA 1
ATOM 1265 C C . LEU A 1 175 ? 5.505 9.011 -10.783 1.00 84.75 175 LEU A C 1
ATOM 1267 O O . LEU A 1 175 ? 4.419 8.793 -10.246 1.00 84.75 175 LEU A O 1
ATOM 1271 N N . GLY A 1 176 ? 6.093 10.207 -10.750 1.00 73.94 176 GLY A N 1
ATOM 1272 C CA . GLY A 1 176 ? 5.583 11.403 -10.082 1.00 73.94 176 GLY A CA 1
ATOM 1273 C C . GLY A 1 176 ? 4.668 12.288 -10.936 1.00 73.94 176 GLY A C 1
ATOM 1274 O O . GLY A 1 176 ? 4.213 13.332 -10.449 1.00 73.94 176 GLY A O 1
ATOM 1275 N N . THR A 1 177 ? 4.396 11.923 -12.193 1.00 69.69 177 THR A N 1
ATOM 1276 C CA . THR A 1 177 ? 3.450 12.626 -13.081 1.00 69.69 177 THR A CA 1
ATOM 1277 C C . THR A 1 177 ? 2.255 11.736 -13.415 1.00 69.69 177 THR A C 1
ATOM 1279 O O . THR A 1 177 ? 2.516 10.596 -13.782 1.00 69.69 177 THR A O 1
ATOM 1282 N N . PRO A 1 178 ? 0.998 12.219 -13.322 1.00 57.50 178 PRO A N 1
ATOM 1283 C CA . PRO A 1 178 ? -0.211 11.447 -13.642 1.00 57.50 178 PRO A CA 1
ATOM 1284 C C . PRO A 1 178 ? -0.144 10.709 -14.980 1.00 57.50 178 PRO A C 1
ATOM 1286 O O . PRO A 1 178 ? 0.357 11.313 -15.954 1.00 57.50 178 PRO A O 1
#

Foldseek 3Di:
DDDDDDDDDDDDDDPDPPDPDPPPDDPPVPPVPPPDDDDQDKWLCPPPDKPVPDDDPVVLLVVCVVCQQPQCCVQPVDHGDDPVLSVVLVVLLVVLCVVLVADSSLLVVCLSVPPSDDPSNVCSCCQAQWDPPDDVIDHHLSVLLVVLVHNNTPSSSLSSVCCSVPVHDDHGHMSSDD

pLDDT: mean 71.24, std 20.15, range [24.5, 92.25]

Mean predicted aligned error: 13.27 Å

Organism: Sclerotinia sclerotiorum (strain ATCC 18683 / 1980 / Ss-1) (NCBI:txid665079)

Solvent-accessible surface area (backbone atoms only — not comparable to full-atom values): 11002 Å² total; per-residue (Å²): 134,83,91,81,88,85,88,83,80,88,82,79,89,75,87,77,81,75,70,81,75,79,75,74,76,81,59,81,80,61,67,81,79,66,80,69,77,89,75,85,66,70,44,58,36,87,84,56,73,53,64,84,76,51,81,54,54,67,62,53,50,64,69,43,46,70,50,56,54,45,30,9,46,73,69,64,74,40,81,43,56,49,75,65,55,52,50,50,42,56,48,49,43,51,52,47,21,72,74,68,74,49,58,52,53,57,55,51,52,50,48,70,70,73,47,64,44,69,70,64,64,62,51,52,50,40,51,39,71,23,40,69,90,44,94,94,40,42,74,7,51,57,54,22,20,64,70,35,80,37,61,91,38,40,43,9,48,55,42,12,51,41,22,62,75,68,77,52,76,69,88,80,45,47,72,59,53,136

Secondary structure (DSSP, 8-state):
---------------------------GGGSTT---------SSSTTSPPGGGSPPHHHHHHHHHHHHTTHHHHHHSSPPPPHHHHHHHHHHHHHHHHHH---HHHHHHHHHHH-TTS-HHHHHHHHHHB-BTBTT--B-HHHHHHHTS-TTSHHHHHHHHHHHHHS---TTS-TT--

=== Feature glossary ===
The record interleaves many kinds of information about one protein. Here is each kind framed as the question it answers.

Q: What are the backbone torsion angles?
A: φ (phi) and ψ (psi) are the two rotatable backbone dihedrals per residue: φ is the C(i-1)–N–Cα–C torsion, ψ is the N–Cα–C–N(i+1) torsion, both in degrees on (−180°, 180°]. α-helical residues cluster near (−60°, −45°); β-strand residues near (−120°, +130°). A Ramachandran plot is simply a scatter of (φ, ψ) for every residue.

Q: What is the amino-acid chain?
A: This is the polypeptide sequence — one letter per residue, N-terminus first. Length ranges from a few dozen residues for small domains to over a thousand for large multi-domain proteins.

Q: How mobile is each atom in the crystal?
A: For experimental (PDB) structures, the B-factor (temperature factor) quantifies the positional spread of each atom in the crystal — a combination of thermal vibration and static disorder — in units of Å². High B-factors mark flexible loops or poorly resolved regions; low B-factors mark the rigid, well-ordered core.

Q: Are the domains correctly placed relative to each other?
A: Predicted Aligned Error (PAE) is an AlphaFold confidence matrix: entry (i, j) is the expected error in the position of residue j, in ångströms, when the prediction is superimposed on the true structure at residue i. Low PAE within a block of residues means that block is internally rigid and well-predicted; high PAE between two blocks means their relative placement is uncertain even if each block individually is confident.

Q: How confident is the AlphaFold model at each residue?
A: pLDDT is the predicted lDDT-Cα score: AlphaFold's confidence that the local environment of each residue (all inter-atomic distan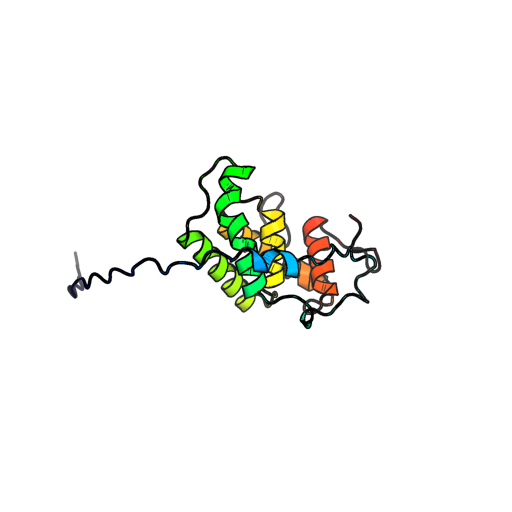ces within 15 Å) is correctly placed. It is a per-residue number between 0 and 100, with higher meaning more reliable.

Q: What family and function is it annotated with?
A: Functional annotations link the protein to curated databases. InterPro entries identify conserved domains and families by matching the sequence against member-database signatures (Pfam, PROSITE, CDD, …). Gene Ontology (GO) terms describe molecular function, biological process, and cellular component in a controlled vocabulary. CATH places the structure in a hierarchical fold classification (Class/Architecture/Topology/Homologous-superfamily). The organism is the source species.

Q: How big and how compact is the whole molecule?
A: Three whole-structure scalars: the radius of gyration (RMS distance of Cα from centroid, in Å), the count of Cα–Cα contacts (pairs closer than 8 Å and separated by more than four residues in sequence — i.e. tertiary, not local, contacts), and the bounding-box dimensions. Together they distinguish compact globular folds from extended fibres or disordered chains.

Q: What known structures does this most resemble?
A: The Foldseek neighbor list gives the closest experimentally determined structures in the PDB, ranked by structural alignment. TM-score near 1 means near-identical fold; near 0.3 means only rough topology match. This is how one finds what a novel AlphaFold prediction most resembles in the solved-structure universe.

Q: Which residues are buried vs exposed?
A: SASA measures how much of the protein is reachable by solvent. It is computed by rolling a water-sized probe over the atomic surface and summing the exposed area (Å²). Per-residue SASA distinguishes core (buried, low SASA) from surface (exposed, high SASA) residues; total SASA is a whole-molecule size measure.

Q: Which residues are in helices, strands, or loops?
A: Eight-state secondary structure (DSSP): H is the canonical α-helix, G the tighter 3₁₀-helix, I the wider π-helix; E/B are β-structure, T and S are turns and bends, and '-' is everything else. DSSP derives these from the pattern of main-chain N–H···O=C hydrogen bonds, not from the sequence.

Q: Where is each backbone atom in 3D?
A: Structure coordinates are given as an mmCIF _atom_site loop: one row per atom with element, residue name, chain id, sequence number, and x/y/z position in Å. Only the four main-chain atoms per residue are included here; side chains are omitted to keep the record compact.

Q: What if only a Cα trace is available?
A: Three-state secondary structure (P-SEA) collapses the eight DSSP classes into helix (a), strand (b), and coil (c). P-SEA assigns these from Cα geometry alone — distances and angles — without requiring backbone oxygens, so it works on any Cα trace.

Q: What do the rendered images show?
A: The six renders are orthographic views along the three Cartesian axes in both directions. Representation (cartoon, sticks, or surface) and color scheme (sequence-rainbow or by-chain) vary across proteins so the training set covers all the common visualization conventions.

Q: What does the local fold look like, residue by residue?
A: Foldseek's 3Di representation compresses backbone geometry into a per-residue letter drawn from a learned twenty-state alphabet. It captures the tertiary interaction pattern around each residue — which residues are packed against it in space, regardless of where they are in sequence.

Q: What do the diagnostic plots show?
A: The contact map is a binary N×N matrix image: pixel (i, j) is dark where Cα_i and Cα_j are within 8 Å and |i−j|>4. Because the |i−j|>4 filter removes local helical contacts, off-diagonal stripes parallel to the main diagonal indicate parallel β-sheets; stripes perpendicular to it indicate antiparallel β-sheets. The Ramachandran plot scatters every residue's (φ, ψ) pair against the sterically allowed regions. The PAE heatmap renders the predicted-aligned-error matrix.